Protein AF-A0A9P1EA04-F1 (afdb_monomer)

Structure (mmCIF, N/CA/C/O backbone):
data_AF-A0A9P1EA04-F1
#
_entry.id   AF-A0A9P1EA04-F1
#
loop_
_atom_site.group_PDB
_atom_site.id
_atom_site.type_symbol
_atom_site.label_atom_id
_atom_site.label_alt_id
_atom_site.label_comp_id
_atom_site.label_asym_id
_atom_site.label_entity_id
_atom_site.label_seq_id
_atom_site.pdbx_PDB_ins_code
_atom_site.Cartn_x
_atom_site.Cartn_y
_atom_site.Cartn_z
_atom_site.occupancy
_atom_site.B_iso_or_equiv
_atom_site.auth_seq_id
_atom_site.auth_comp_id
_atom_site.auth_asym_id
_atom_site.auth_atom_id
_atom_site.pdbx_PDB_model_num
ATOM 1 N N . MET A 1 1 ? -14.712 -5.567 -14.111 1.00 27.88 1 MET A N 1
ATOM 2 C CA . MET A 1 1 ? -14.123 -5.679 -15.462 1.00 27.88 1 MET A CA 1
ATOM 3 C C . MET A 1 1 ? -13.672 -4.293 -15.877 1.00 27.88 1 MET A C 1
ATOM 5 O O . MET A 1 1 ? -14.526 -3.446 -16.087 1.00 27.88 1 MET A O 1
ATOM 9 N N . ALA A 1 2 ? -12.364 -4.036 -15.906 1.00 32.28 2 ALA A N 1
ATOM 10 C CA . ALA A 1 2 ? -11.837 -2.819 -16.516 1.00 32.28 2 ALA A CA 1
ATOM 11 C C . ALA A 1 2 ? -11.831 -3.040 -18.033 1.00 32.28 2 ALA A C 1
ATOM 13 O O . ALA A 1 2 ? -11.103 -3.910 -18.514 1.00 32.28 2 ALA A O 1
ATOM 14 N N . TYR A 1 3 ? -12.699 -2.328 -18.751 1.00 34.06 3 TYR A N 1
ATOM 15 C CA . TYR A 1 3 ? -12.580 -2.186 -20.197 1.00 34.06 3 TYR A CA 1
ATOM 16 C C . TYR A 1 3 ? -11.349 -1.312 -20.437 1.00 34.06 3 TYR A C 1
ATOM 18 O O . TYR A 1 3 ? -11.367 -0.134 -20.095 1.00 34.06 3 TYR A O 1
ATOM 26 N N . LEU A 1 4 ? -10.272 -1.904 -20.952 1.00 43.41 4 LEU A N 1
ATOM 27 C CA . LEU A 1 4 ? -9.248 -1.115 -21.633 1.00 43.41 4 LEU A CA 1
ATOM 28 C C . LEU A 1 4 ? -9.932 -0.469 -22.836 1.00 43.41 4 LEU A C 1
ATOM 30 O O . LEU A 1 4 ? -10.689 -1.154 -23.538 1.00 43.41 4 LEU A O 1
ATOM 34 N N . SER A 1 5 ? -9.729 0.832 -23.036 1.00 42.97 5 SER A N 1
ATOM 35 C CA . SER A 1 5 ? -10.249 1.475 -24.233 1.00 42.97 5 SER A CA 1
ATOM 36 C C . SER A 1 5 ? -9.557 0.850 -25.456 1.00 42.97 5 SER A C 1
ATOM 38 O O . SER A 1 5 ? -8.479 0.257 -25.366 1.00 42.97 5 SER A O 1
ATOM 40 N N . GLN A 1 6 ? -10.222 0.870 -26.609 1.00 52.97 6 GLN A N 1
ATOM 41 C CA . GLN A 1 6 ? -9.661 0.327 -27.852 1.00 52.97 6 GLN A CA 1
ATOM 42 C C . GLN A 1 6 ? -8.580 1.237 -28.459 1.00 52.97 6 GLN A C 1
ATOM 44 O O . GLN A 1 6 ? -8.170 0.994 -29.591 1.00 52.97 6 GLN A O 1
ATOM 49 N N . ASP A 1 7 ? -8.151 2.266 -27.731 1.00 70.75 7 ASP A N 1
ATOM 50 C CA . ASP A 1 7 ? -7.233 3.287 -28.207 1.00 70.75 7 ASP A CA 1
ATOM 51 C C . ASP A 1 7 ? -5.802 2.732 -28.291 1.00 70.75 7 ASP A C 1
ATOM 53 O O . ASP A 1 7 ? -5.290 2.114 -27.351 1.00 70.75 7 ASP A O 1
ATOM 57 N N . GLU A 1 8 ? -5.185 2.897 -29.458 1.00 74.62 8 GLU A N 1
ATOM 58 C CA . GLU A 1 8 ? -3.831 2.425 -29.764 1.00 74.62 8 GLU A CA 1
ATOM 59 C C . GLU A 1 8 ? -2.809 3.089 -28.828 1.00 74.62 8 GLU A C 1
ATOM 61 O O . GLU A 1 8 ? -1.936 2.414 -28.277 1.00 74.62 8 GLU A O 1
ATOM 66 N N . ASP A 1 9 ? -3.048 4.362 -28.509 1.00 78.94 9 ASP A N 1
ATOM 67 C CA . ASP A 1 9 ? -2.241 5.179 -27.606 1.00 78.94 9 ASP A CA 1
ATOM 68 C C . ASP A 1 9 ? -2.135 4.563 -26.197 1.00 78.94 9 ASP A C 1
ATOM 70 O O . ASP A 1 9 ? -1.053 4.491 -25.606 1.00 78.94 9 ASP A O 1
ATOM 74 N N . GLU A 1 10 ? -3.236 4.027 -25.652 1.00 82.31 10 GLU A N 1
ATOM 75 C CA . GLU A 1 10 ? -3.218 3.421 -24.315 1.00 82.31 10 GLU A CA 1
ATOM 76 C C . GLU A 1 10 ? -2.400 2.128 -24.268 1.00 82.31 10 GLU A C 1
ATOM 78 O O . GLU A 1 10 ? -1.743 1.832 -23.262 1.00 82.31 10 GLU A O 1
ATOM 83 N N . ARG A 1 11 ? -2.433 1.340 -25.348 1.00 82.44 11 ARG A N 1
ATOM 84 C CA . ARG A 1 11 ? -1.690 0.076 -25.439 1.00 82.44 11 ARG A CA 1
ATOM 85 C C . ARG A 1 11 ? -0.197 0.323 -25.554 1.00 82.44 11 ARG A C 1
ATOM 87 O O . ARG A 1 11 ? 0.581 -0.383 -24.906 1.00 82.44 11 ARG A O 1
ATOM 94 N N . ASP A 1 12 ? 0.188 1.328 -26.328 1.00 83.56 12 ASP A N 1
ATOM 95 C CA . ASP A 1 12 ? 1.582 1.723 -26.488 1.00 83.56 12 ASP A CA 1
ATOM 96 C C . ASP A 1 12 ? 2.140 2.275 -25.175 1.00 83.56 12 ASP A C 1
ATOM 98 O O . ASP A 1 12 ? 3.195 1.831 -24.713 1.00 83.56 12 ASP A O 1
ATOM 102 N N . PHE A 1 13 ? 1.378 3.129 -24.487 1.00 87.12 13 PHE A N 1
ATOM 103 C CA . PHE A 1 13 ? 1.748 3.626 -23.164 1.00 87.12 13 PHE A CA 1
ATOM 104 C C . PHE A 1 13 ? 1.889 2.498 -22.122 1.00 87.12 13 PHE A C 1
ATOM 106 O O . PHE A 1 13 ? 2.834 2.480 -21.327 1.00 87.12 13 PHE A O 1
ATOM 113 N N . MET A 1 14 ? 0.998 1.500 -22.132 1.00 89.06 14 MET A N 1
ATOM 114 C CA . MET A 1 14 ? 1.117 0.337 -21.242 1.00 89.06 14 MET A CA 1
ATOM 115 C C . MET A 1 14 ? 2.311 -0.552 -21.575 1.00 89.06 14 MET A C 1
ATOM 117 O O . MET A 1 14 ? 2.977 -1.043 -20.660 1.00 89.06 14 MET A O 1
ATOM 121 N N . SER A 1 15 ? 2.607 -0.740 -22.859 1.00 85.56 15 SER A N 1
ATOM 122 C CA . SER A 1 15 ? 3.785 -1.485 -23.310 1.00 85.56 15 SER A CA 1
ATOM 123 C C . SER A 1 15 ? 5.076 -0.782 -22.891 1.00 85.56 15 SER A C 1
ATOM 125 O O . SER A 1 15 ? 6.017 -1.438 -22.439 1.00 85.56 15 SER A O 1
ATOM 127 N N . TYR A 1 16 ? 5.095 0.550 -22.949 1.00 85.94 16 TYR A N 1
ATOM 128 C CA . TYR A 1 16 ? 6.184 1.383 -22.449 1.00 85.94 16 TYR A CA 1
ATOM 129 C C . TYR A 1 16 ? 6.397 1.213 -20.936 1.00 85.94 16 TYR A C 1
ATOM 131 O O . TYR A 1 16 ? 7.480 0.807 -20.506 1.00 85.94 16 TYR A O 1
ATOM 139 N N . ALA A 1 17 ? 5.355 1.421 -20.122 1.00 91.19 17 ALA A N 1
ATOM 140 C CA . ALA A 1 17 ? 5.448 1.267 -18.667 1.00 91.19 17 ALA A CA 1
ATOM 141 C C . ALA A 1 17 ? 5.882 -0.160 -18.275 1.00 91.19 17 ALA A C 1
ATOM 143 O O . ALA A 1 17 ? 6.764 -0.367 -17.442 1.00 91.19 17 ALA A O 1
ATOM 144 N N . ALA A 1 18 ? 5.315 -1.173 -18.929 1.00 91.12 18 ALA A N 1
ATOM 145 C CA . ALA A 1 18 ? 5.718 -2.561 -18.748 1.00 91.12 18 ALA A CA 1
ATOM 146 C C . ALA A 1 18 ? 7.196 -2.803 -19.092 1.00 91.12 18 ALA A C 1
ATOM 148 O O . ALA A 1 18 ? 7.875 -3.539 -18.375 1.00 91.12 18 ALA A O 1
ATOM 149 N N . SER A 1 19 ? 7.705 -2.175 -20.152 1.00 86.50 19 SER A N 1
ATOM 150 C CA . SER A 1 19 ? 9.110 -2.284 -20.555 1.00 86.50 19 SER A CA 1
ATOM 151 C C . SER A 1 19 ? 10.044 -1.647 -19.526 1.00 86.50 19 SER A C 1
ATOM 153 O O . SER A 1 19 ? 11.046 -2.259 -19.169 1.00 86.50 19 SER A O 1
ATOM 155 N N . MET A 1 20 ? 9.689 -0.493 -18.948 1.00 89.88 20 MET A N 1
ATOM 156 C CA . MET A 1 20 ? 10.461 0.113 -17.852 1.00 89.88 20 MET A CA 1
ATOM 157 C C . MET A 1 20 ? 10.584 -0.816 -16.636 1.00 89.88 20 MET A C 1
ATOM 159 O O . MET A 1 20 ? 11.673 -0.973 -16.086 1.00 89.88 20 MET A O 1
ATOM 163 N N . LEU A 1 21 ? 9.491 -1.482 -16.237 1.00 92.56 21 LEU A N 1
ATOM 164 C CA . LEU A 1 21 ? 9.541 -2.472 -15.153 1.00 92.56 21 LEU A CA 1
ATOM 165 C C . LEU A 1 21 ? 10.455 -3.653 -15.493 1.00 92.56 21 LEU A C 1
ATOM 167 O O . LEU A 1 21 ? 11.131 -4.158 -14.605 1.00 92.56 21 LEU A O 1
ATOM 171 N N . GLN A 1 22 ? 10.491 -4.090 -16.755 1.00 91.81 22 GLN A N 1
ATOM 172 C CA . GLN A 1 22 ? 11.390 -5.162 -17.196 1.00 91.81 22 GLN A CA 1
ATOM 173 C C . GLN A 1 22 ? 12.857 -4.728 -17.236 1.00 91.81 22 GLN A C 1
ATOM 175 O O . GLN A 1 22 ? 13.730 -5.558 -17.006 1.00 91.81 22 GLN A O 1
ATOM 180 N N . ILE A 1 23 ? 13.137 -3.453 -17.519 1.00 89.50 23 ILE A N 1
ATOM 181 C CA . ILE A 1 23 ? 14.501 -2.911 -17.477 1.00 89.50 23 ILE A CA 1
ATOM 182 C C . ILE A 1 23 ? 15.028 -2.928 -16.038 1.00 89.50 23 ILE A C 1
ATOM 184 O O . ILE A 1 23 ? 16.157 -3.354 -15.810 1.00 89.50 23 ILE A O 1
ATOM 188 N N . ILE A 1 24 ? 14.209 -2.509 -15.067 1.00 92.50 24 ILE A N 1
ATOM 189 C CA . ILE A 1 24 ? 14.594 -2.515 -13.647 1.00 92.50 24 ILE A CA 1
ATOM 190 C C . ILE A 1 24 ? 14.621 -3.932 -13.074 1.00 92.50 24 ILE A C 1
ATOM 192 O O . ILE A 1 24 ? 15.538 -4.285 -12.337 1.00 92.50 24 ILE A O 1
ATOM 196 N N . PHE A 1 25 ? 13.629 -4.751 -13.422 1.00 95.12 25 PHE A N 1
ATOM 197 C CA . PHE A 1 25 ? 13.487 -6.120 -12.942 1.00 95.12 25 PHE A CA 1
ATOM 198 C C . PHE A 1 25 ? 13.313 -7.093 -14.114 1.00 95.12 25 PHE A C 1
ATOM 200 O O . PHE A 1 25 ? 12.181 -7.471 -14.452 1.00 95.12 25 PHE A O 1
ATOM 207 N N . PRO A 1 26 ? 14.420 -7.562 -14.718 1.00 92.06 26 PRO A N 1
ATOM 208 C CA . PRO A 1 26 ? 14.375 -8.499 -15.842 1.00 92.06 26 PRO A CA 1
ATOM 209 C C . PRO A 1 26 ? 13.553 -9.765 -15.558 1.00 92.06 26 PRO A C 1
ATOM 211 O O . PRO A 1 26 ? 12.852 -10.272 -16.438 1.00 92.06 26 PRO A O 1
ATOM 214 N N . ASP A 1 27 ? 13.549 -10.227 -14.308 1.00 93.38 27 ASP A N 1
ATOM 215 C CA . ASP A 1 27 ? 12.794 -11.398 -13.849 1.00 93.38 27 ASP A CA 1
ATOM 216 C C . ASP A 1 27 ? 11.269 -11.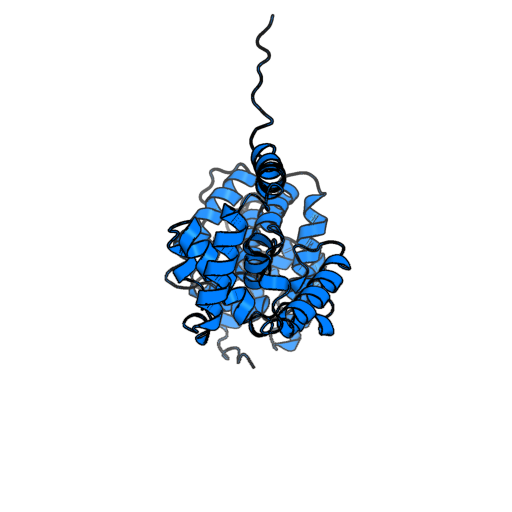238 -13.964 1.00 93.38 27 ASP A C 1
ATOM 218 O O . ASP A 1 27 ? 10.535 -12.227 -14.072 1.00 93.38 27 ASP A O 1
ATOM 222 N N . LEU A 1 28 ? 10.758 -10.001 -14.006 1.00 93.94 28 LEU A N 1
ATOM 223 C CA . LEU A 1 28 ? 9.329 -9.745 -14.194 1.00 93.94 28 LEU A CA 1
ATOM 224 C C . LEU A 1 28 ? 8.861 -9.991 -15.627 1.00 93.94 28 LEU A C 1
ATOM 226 O O . LEU A 1 28 ? 7.652 -10.085 -15.852 1.00 93.94 28 LEU A O 1
ATOM 230 N N . LYS A 1 29 ? 9.773 -10.150 -16.597 1.00 92.00 29 LYS A N 1
ATOM 231 C CA . LYS A 1 29 ? 9.441 -10.310 -18.020 1.00 92.00 29 LYS A CA 1
ATOM 232 C C . LYS A 1 29 ? 8.362 -11.359 -18.265 1.00 92.00 29 LYS A C 1
ATOM 234 O O . LYS A 1 29 ? 7.405 -11.096 -18.994 1.00 92.00 29 LYS A O 1
ATOM 239 N N . LYS A 1 30 ? 8.466 -12.533 -17.633 1.00 92.12 30 LYS A N 1
ATOM 240 C CA . LYS A 1 30 ? 7.483 -13.616 -17.803 1.00 92.12 30 LYS A CA 1
ATOM 241 C C . LYS A 1 30 ? 6.102 -13.233 -17.262 1.00 92.12 30 LYS A C 1
ATOM 243 O O . LYS A 1 30 ? 5.099 -13.494 -17.922 1.00 92.12 30 LYS A O 1
ATOM 248 N N . VAL A 1 31 ? 6.051 -12.612 -16.082 1.00 93.94 31 VAL A N 1
ATOM 249 C CA . VAL A 1 31 ? 4.798 -12.194 -15.429 1.00 93.94 31 VAL A CA 1
ATOM 250 C C . VAL A 1 31 ? 4.128 -11.077 -16.227 1.00 93.94 31 VAL A C 1
ATOM 252 O O . VAL A 1 31 ? 2.934 -11.153 -16.498 1.00 93.94 31 VAL A O 1
ATOM 255 N N . ILE A 1 32 ? 4.906 -10.089 -16.669 1.00 92.31 32 ILE A N 1
ATOM 256 C CA . ILE A 1 32 ? 4.425 -8.948 -17.453 1.00 92.31 32 ILE A CA 1
ATOM 257 C C . ILE A 1 32 ? 3.928 -9.395 -18.834 1.00 92.31 32 ILE A C 1
ATOM 259 O O . ILE A 1 32 ? 2.838 -9.003 -19.238 1.00 92.31 32 ILE A O 1
ATOM 263 N N . THR A 1 33 ? 4.666 -10.267 -19.530 1.00 90.50 33 THR A N 1
ATOM 264 C CA . THR A 1 33 ? 4.252 -10.805 -20.843 1.00 90.50 33 THR A CA 1
ATOM 265 C C . THR A 1 33 ? 2.955 -11.599 -20.742 1.00 90.50 33 THR A C 1
ATOM 267 O O . THR A 1 33 ? 2.046 -11.427 -21.554 1.00 90.50 33 THR A O 1
ATOM 270 N N . LYS A 1 34 ? 2.825 -12.434 -19.705 1.00 91.00 34 LYS A N 1
ATOM 271 C CA . LYS A 1 34 ? 1.577 -13.152 -19.440 1.00 91.00 34 LYS A CA 1
ATOM 272 C C . LYS A 1 34 ? 0.431 -12.169 -19.171 1.00 91.00 34 LYS A C 1
ATOM 274 O O . LYS A 1 34 ? -0.604 -12.260 -19.818 1.00 91.00 34 LYS A O 1
ATOM 279 N N . PHE A 1 35 ? 0.638 -11.201 -18.281 1.00 91.12 35 PHE A N 1
ATOM 280 C CA . PHE A 1 35 ? -0.377 -10.210 -17.930 1.00 91.12 35 PHE A CA 1
ATOM 281 C C . PHE A 1 35 ? -0.850 -9.388 -19.141 1.00 91.12 35 PHE A C 1
ATOM 283 O O . PHE A 1 35 ? -2.052 -9.225 -19.337 1.00 91.12 35 PHE A O 1
ATOM 290 N N . LEU A 1 36 ? 0.071 -8.887 -19.970 1.00 88.56 36 LEU A N 1
ATOM 291 C CA . LEU A 1 36 ? -0.286 -8.078 -21.138 1.00 88.56 36 LEU A CA 1
ATOM 292 C C . LEU A 1 36 ? -0.963 -8.906 -22.238 1.00 88.56 36 LEU A C 1
ATOM 294 O O . LEU A 1 36 ? -1.962 -8.454 -22.799 1.00 88.56 36 LEU A O 1
ATOM 298 N N . SER A 1 37 ? -0.535 -10.151 -22.464 1.00 87.62 37 SER A N 1
ATOM 299 C CA . SER A 1 37 ? -1.209 -11.030 -23.433 1.00 87.62 37 SER A CA 1
ATOM 300 C C . SER A 1 37 ? -2.644 -11.385 -23.016 1.00 87.62 37 SER A C 1
ATOM 302 O O . SER A 1 37 ? -3.541 -11.368 -23.857 1.00 87.62 37 SER A O 1
ATOM 304 N N . GLU A 1 38 ? -2.914 -11.585 -21.721 1.00 88.75 38 GLU A N 1
ATOM 305 C CA . GLU A 1 38 ? -4.279 -11.747 -21.181 1.00 88.75 38 GLU A CA 1
ATOM 306 C C . GLU A 1 38 ? -5.158 -10.498 -21.378 1.00 88.75 38 GLU A C 1
ATOM 308 O O . GLU A 1 38 ? -6.388 -10.585 -21.368 1.00 88.75 38 GLU A O 1
ATOM 313 N N . LYS A 1 39 ? -4.540 -9.330 -21.578 1.00 84.00 39 LYS A N 1
ATOM 314 C CA . LYS A 1 39 ? -5.208 -8.066 -21.912 1.00 84.00 39 LYS A CA 1
ATOM 315 C C . LYS A 1 39 ? -5.301 -7.800 -23.416 1.00 84.00 39 LYS A C 1
ATOM 317 O O . LYS A 1 39 ? -5.851 -6.772 -23.801 1.00 84.00 39 LYS A O 1
ATOM 322 N N . GLY A 1 40 ? -4.798 -8.705 -24.259 1.00 83.56 40 GLY A N 1
ATOM 323 C CA . GLY A 1 40 ? -4.731 -8.511 -25.709 1.00 83.56 40 GLY A CA 1
ATOM 324 C C . GLY A 1 40 ? -3.725 -7.437 -26.138 1.00 83.56 40 GLY A C 1
ATOM 325 O O . GLY A 1 40 ? -3.858 -6.886 -27.228 1.00 83.56 40 GLY A O 1
ATOM 326 N N . ILE A 1 41 ? -2.753 -7.119 -25.279 1.00 80.75 41 ILE A N 1
ATOM 327 C CA . ILE A 1 41 ? -1.657 -6.192 -25.563 1.00 80.75 41 ILE A CA 1
ATOM 328 C C . ILE A 1 41 ? -0.436 -7.038 -25.916 1.00 80.75 41 ILE A C 1
ATOM 330 O O . ILE A 1 41 ? 0.078 -7.780 -25.076 1.00 80.75 41 ILE A O 1
ATOM 334 N N . ASP A 1 42 ? 0.009 -6.949 -27.167 1.00 72.00 42 ASP A N 1
ATOM 335 C CA . ASP A 1 42 ? 1.235 -7.611 -27.601 1.00 72.00 42 ASP A CA 1
ATOM 336 C C . ASP A 1 42 ? 2.436 -6.731 -27.248 1.00 72.00 42 ASP A C 1
ATOM 338 O O . ASP A 1 42 ? 2.514 -5.574 -27.665 1.00 72.00 42 ASP A O 1
ATOM 342 N N . ILE A 1 43 ? 3.365 -7.264 -26.454 1.00 64.62 43 ILE A N 1
ATOM 343 C CA . ILE A 1 43 ? 4.566 -6.519 -26.082 1.00 64.62 43 ILE A CA 1
ATOM 344 C C . ILE A 1 43 ? 5.517 -6.566 -27.265 1.00 64.62 43 ILE A C 1
ATOM 346 O O . ILE A 1 43 ? 6.220 -7.557 -27.473 1.00 64.62 43 ILE A O 1
ATOM 350 N N . LYS A 1 44 ? 5.624 -5.454 -27.987 1.00 61.38 44 LYS A N 1
ATOM 351 C CA . LYS A 1 44 ? 6.824 -5.213 -28.782 1.00 61.38 44 LYS A CA 1
ATOM 352 C C . LYS A 1 44 ? 7.941 -4.878 -27.793 1.00 61.38 44 LYS A C 1
ATOM 354 O O . LYS A 1 44 ? 7.779 -3.929 -27.030 1.00 61.38 44 LYS A O 1
ATOM 359 N N . PRO A 1 45 ? 9.034 -5.659 -27.725 1.00 52.12 45 PRO A N 1
ATOM 360 C CA . PRO A 1 45 ? 10.149 -5.326 -26.854 1.00 52.12 45 PRO A CA 1
ATOM 361 C C . PRO A 1 45 ? 10.718 -3.980 -27.303 1.00 52.12 45 PRO A C 1
ATOM 363 O O . PRO A 1 45 ? 11.402 -3.906 -28.321 1.00 52.12 45 PRO A O 1
ATOM 366 N N . VAL A 1 46 ? 10.395 -2.929 -26.553 1.00 51.88 46 VAL A N 1
ATOM 367 C CA . VAL A 1 46 ? 10.959 -1.596 -26.737 1.00 51.88 46 VAL A CA 1
ATOM 368 C C . VAL A 1 46 ? 12.413 -1.701 -26.298 1.00 51.88 46 VAL A C 1
ATOM 370 O O . VAL A 1 46 ? 12.693 -1.962 -25.126 1.00 51.88 46 VAL A O 1
ATOM 373 N N . LYS A 1 47 ? 13.348 -1.609 -27.249 1.00 46.44 47 LYS A N 1
ATOM 374 C CA . LYS A 1 47 ? 14.776 -1.772 -26.935 1.00 46.44 47 LYS A CA 1
ATOM 375 C C . LYS A 1 47 ? 15.298 -0.586 -26.136 1.00 46.44 47 LYS A C 1
ATOM 377 O O . LYS A 1 47 ? 16.241 -0.756 -25.368 1.00 46.44 47 LYS A O 1
ATOM 382 N N . ILE A 1 48 ? 14.681 0.583 -26.315 1.00 48.19 48 ILE A N 1
ATOM 383 C CA . ILE A 1 48 ? 15.003 1.827 -25.623 1.00 48.19 48 ILE A CA 1
ATOM 384 C C . ILE A 1 48 ? 13.712 2.663 -25.519 1.00 48.19 48 ILE A C 1
ATOM 386 O O . ILE A 1 48 ? 12.990 2.756 -26.512 1.00 48.19 48 ILE A O 1
ATOM 390 N N . PRO A 1 49 ? 13.416 3.286 -24.363 1.00 46.72 49 PRO A N 1
ATOM 391 C CA . PRO A 1 49 ? 12.314 4.242 -24.163 1.00 46.72 49 PRO A CA 1
ATOM 392 C C . PRO A 1 49 ? 12.082 5.285 -25.280 1.00 46.72 49 PRO A C 1
ATOM 394 O O . PRO A 1 49 ? 10.967 5.763 -25.438 1.00 46.72 49 PRO A O 1
ATOM 397 N N . SER A 1 50 ? 13.093 5.587 -26.097 1.00 44.94 50 SER A N 1
ATOM 398 C CA . SER A 1 50 ? 13.017 6.473 -27.264 1.00 44.94 50 SER A CA 1
ATOM 399 C C . SER A 1 50 ? 12.141 6.019 -28.420 1.00 44.94 50 SER A C 1
ATOM 401 O O . SER A 1 50 ? 11.816 6.830 -29.284 1.00 44.94 50 SER A O 1
ATOM 403 N N . GLU A 1 51 ? 11.775 4.743 -28.476 1.00 44.38 51 GLU A N 1
ATOM 404 C CA . GLU A 1 51 ? 10.979 4.202 -29.579 1.00 44.38 51 GLU A CA 1
ATOM 405 C C . GLU A 1 51 ? 9.460 4.319 -29.333 1.00 44.38 51 GLU A C 1
ATOM 407 O O . GLU A 1 51 ? 8.677 3.973 -30.216 1.00 44.38 51 GLU A O 1
ATOM 412 N N . SER A 1 52 ? 9.006 4.808 -28.166 1.00 51.28 52 SER A N 1
ATOM 413 C CA . SER A 1 52 ? 7.574 5.037 -27.917 1.00 51.28 52 SER A CA 1
ATOM 414 C C . SER A 1 52 ? 7.142 6.413 -28.431 1.00 51.28 52 SER A C 1
ATOM 416 O O . SER A 1 52 ? 7.437 7.426 -27.808 1.00 51.28 52 SER A O 1
ATOM 418 N N . HIS A 1 53 ? 6.397 6.466 -29.537 1.00 46.91 53 HIS A N 1
ATOM 419 C CA . HIS A 1 53 ? 5.885 7.711 -30.136 1.00 46.91 53 HIS A CA 1
ATOM 420 C C . HIS A 1 53 ? 4.696 8.342 -29.378 1.00 46.91 53 HIS A C 1
ATOM 422 O O . HIS A 1 53 ? 3.909 9.081 -29.969 1.00 46.91 53 HIS A O 1
ATOM 428 N N . HIS A 1 54 ? 4.527 8.057 -28.084 1.00 50.62 54 HIS A N 1
ATOM 429 C CA . HIS A 1 54 ? 3.361 8.526 -27.343 1.00 50.62 54 HIS A CA 1
ATOM 430 C C . HIS A 1 54 ? 3.529 10.004 -26.934 1.00 50.62 54 HIS A C 1
ATOM 432 O O . HIS A 1 54 ? 4.477 10.325 -26.219 1.00 50.62 54 HIS A O 1
ATOM 438 N N . PRO A 1 55 ? 2.600 10.910 -27.296 1.00 47.22 55 PRO A N 1
ATOM 439 C CA . PRO A 1 55 ? 2.737 12.355 -27.067 1.00 47.22 55 PRO A CA 1
ATOM 440 C C . PRO A 1 55 ? 2.755 12.771 -25.586 1.00 47.22 55 PRO A C 1
ATOM 442 O O . PRO A 1 55 ? 3.118 13.898 -25.271 1.00 47.22 55 PRO A O 1
ATOM 445 N N . SER A 1 56 ? 2.373 11.880 -24.666 1.00 47.31 56 SER A N 1
ATOM 446 C CA . SER A 1 56 ? 2.487 12.097 -23.209 1.00 47.31 56 SER A CA 1
ATOM 447 C C . SER A 1 56 ? 3.817 11.627 -22.605 1.00 47.31 56 SER A C 1
ATOM 449 O O . SER A 1 56 ? 3.981 11.690 -21.390 1.00 47.31 56 SER A O 1
ATOM 451 N N . VAL A 1 57 ? 4.735 11.109 -23.425 1.00 47.38 57 VAL A N 1
ATOM 452 C CA . VAL A 1 57 ? 6.069 10.658 -23.020 1.00 47.38 57 VAL A CA 1
ATOM 453 C C . VAL A 1 57 ? 7.074 11.370 -23.922 1.00 47.38 57 VAL A C 1
ATOM 455 O O . VAL A 1 57 ? 7.419 10.880 -24.994 1.00 47.38 57 VAL A O 1
ATOM 458 N N . GLU A 1 58 ? 7.520 12.563 -23.524 1.00 43.44 58 GLU A N 1
ATOM 459 C CA . GLU A 1 58 ? 8.637 13.220 -24.206 1.00 43.44 58 GLU A CA 1
ATOM 460 C C . GLU A 1 58 ? 9.919 12.448 -23.887 1.00 43.44 58 GLU A C 1
ATOM 462 O O . GLU A 1 58 ? 10.459 12.519 -22.783 1.00 43.44 58 GLU A O 1
ATOM 467 N N . PHE A 1 59 ? 10.390 11.669 -24.858 1.00 47.72 59 PHE A N 1
ATOM 468 C CA . PHE A 1 59 ? 11.691 11.025 -24.794 1.00 47.72 59 PHE A CA 1
ATOM 469 C C . PHE A 1 59 ? 12.599 11.590 -25.880 1.00 47.72 59 PHE A C 1
ATOM 471 O O . PHE A 1 59 ? 12.198 11.688 -27.038 1.00 47.72 59 PHE A O 1
ATOM 478 N N . ASP A 1 60 ? 13.829 11.932 -25.501 1.00 45.97 60 ASP A N 1
ATOM 479 C CA . ASP A 1 60 ? 14.893 12.372 -26.402 1.00 45.97 60 ASP A CA 1
ATOM 480 C C . ASP A 1 60 ? 15.882 11.202 -26.616 1.00 45.97 60 ASP A C 1
ATOM 482 O O . ASP A 1 60 ? 16.711 10.941 -25.740 1.00 45.97 60 ASP A O 1
ATOM 486 N N . PRO A 1 61 ? 15.780 10.453 -27.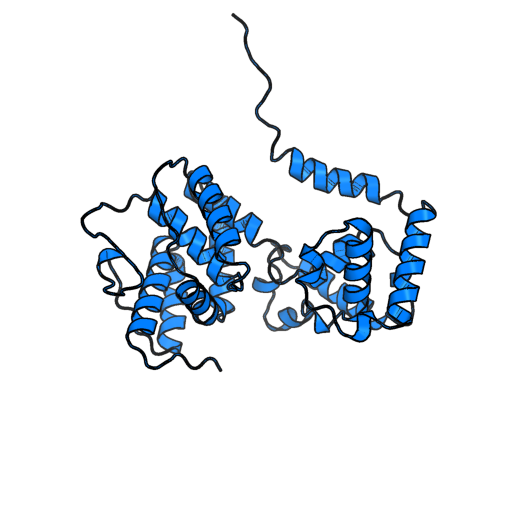736 1.00 40.56 61 PRO A N 1
ATOM 487 C CA . PRO A 1 61 ? 16.668 9.335 -28.067 1.00 40.56 61 PRO A CA 1
ATOM 488 C C . PRO A 1 61 ? 18.149 9.686 -28.108 1.00 40.56 61 PRO A C 1
ATOM 490 O O . PRO A 1 61 ? 18.975 8.793 -27.927 1.00 40.56 61 PRO A O 1
ATOM 493 N N . ASP A 1 62 ? 18.474 10.953 -28.372 1.00 45.31 62 ASP A N 1
ATOM 494 C CA . ASP A 1 62 ? 19.846 11.409 -28.580 1.00 45.31 62 ASP A CA 1
ATOM 495 C C . ASP A 1 62 ? 20.565 11.708 -27.254 1.00 45.31 62 ASP A C 1
ATOM 497 O O . ASP A 1 62 ? 21.772 11.966 -27.231 1.00 45.31 62 ASP A O 1
ATOM 501 N N . LYS A 1 63 ? 19.851 11.630 -26.123 1.00 49.91 63 LYS A N 1
ATOM 502 C CA . LYS A 1 63 ? 20.439 11.664 -24.784 1.00 49.91 63 LYS A CA 1
ATOM 503 C C . LYS A 1 63 ? 20.556 10.242 -24.257 1.00 49.91 63 LYS A C 1
ATOM 505 O O . LYS A 1 63 ? 19.561 9.652 -23.848 1.00 49.91 63 LYS A O 1
ATOM 510 N N . ASP A 1 64 ? 21.783 9.722 -24.207 1.00 52.94 64 ASP A N 1
ATOM 511 C CA . ASP A 1 64 ? 22.136 8.517 -23.450 1.00 52.94 64 ASP A CA 1
ATOM 512 C C . ASP A 1 64 ? 21.458 8.553 -22.072 1.00 52.94 64 ASP A C 1
ATOM 514 O O . ASP A 1 64 ? 21.879 9.295 -21.174 1.00 52.94 64 ASP A O 1
ATOM 518 N N . MET A 1 65 ? 20.369 7.794 -21.905 1.00 62.97 65 MET A N 1
ATOM 519 C CA . MET A 1 65 ? 19.620 7.841 -20.658 1.00 62.97 65 MET A CA 1
ATOM 520 C C . MET A 1 65 ? 20.473 7.219 -19.563 1.00 62.97 65 MET A C 1
ATOM 522 O O . MET A 1 65 ? 20.710 6.010 -19.525 1.00 62.97 65 MET A O 1
ATOM 526 N N . ARG A 1 66 ? 20.953 8.077 -18.664 1.00 82.12 66 ARG A N 1
ATOM 527 C CA . ARG A 1 66 ? 21.777 7.667 -17.533 1.00 82.12 66 ARG A CA 1
ATOM 528 C C . ARG A 1 66 ? 20.979 6.702 -16.662 1.00 82.12 66 ARG A C 1
ATOM 530 O O . ARG A 1 66 ? 19.788 6.895 -16.420 1.00 82.12 66 ARG A O 1
ATOM 537 N N . TRP A 1 67 ? 21.652 5.671 -16.159 1.00 87.94 67 TRP A N 1
ATOM 538 C CA . TRP A 1 67 ? 21.050 4.661 -15.283 1.00 87.94 67 TRP A CA 1
ATOM 539 C C . TRP A 1 67 ? 20.341 5.276 -14.062 1.00 87.94 67 TRP A C 1
ATOM 541 O O . TRP A 1 67 ? 19.318 4.768 -13.613 1.00 87.94 67 TRP A O 1
ATOM 551 N N . THR A 1 68 ? 20.817 6.427 -13.581 1.00 91.06 68 THR A N 1
ATOM 552 C CA . THR A 1 68 ? 20.170 7.244 -12.543 1.00 91.06 68 THR A CA 1
ATOM 553 C C . THR A 1 68 ? 18.736 7.639 -12.908 1.00 91.06 68 THR A C 1
ATOM 555 O O . THR A 1 68 ? 17.831 7.462 -12.095 1.00 91.06 68 THR A O 1
ATOM 558 N N . ALA A 1 69 ? 18.503 8.118 -14.133 1.00 91.19 69 ALA A N 1
ATOM 559 C CA . ALA A 1 69 ? 17.174 8.476 -14.622 1.00 91.19 69 ALA A CA 1
ATOM 560 C C . ALA A 1 69 ? 16.269 7.244 -14.751 1.00 91.19 69 ALA A C 1
ATOM 562 O O . ALA A 1 69 ? 15.127 7.287 -14.295 1.00 91.19 69 ALA A O 1
ATOM 563 N N . VAL A 1 70 ? 16.802 6.128 -15.272 1.00 90.88 70 VAL A N 1
ATOM 564 C CA . VAL A 1 70 ? 16.084 4.841 -15.353 1.00 90.88 70 VAL A CA 1
ATOM 565 C C . VAL A 1 70 ? 15.576 4.422 -13.970 1.00 90.88 70 VAL A C 1
ATOM 567 O O . VAL A 1 70 ? 14.389 4.137 -13.808 1.00 90.88 70 VAL A O 1
ATOM 570 N N . LEU A 1 71 ? 16.463 4.415 -12.967 1.00 93.56 71 LEU A N 1
ATOM 571 C CA . LEU A 1 71 ? 16.137 4.005 -11.602 1.00 93.56 71 LEU A CA 1
ATOM 572 C C . LEU A 1 71 ? 15.083 4.911 -10.964 1.00 93.56 71 LEU A C 1
ATOM 574 O O . LEU A 1 71 ? 14.107 4.412 -10.408 1.00 93.56 71 LEU A O 1
ATOM 578 N N . VAL A 1 72 ? 15.252 6.233 -11.063 1.00 95.44 72 VAL A N 1
ATOM 579 C CA . VAL A 1 72 ? 14.309 7.202 -10.485 1.00 95.44 72 VAL A CA 1
ATOM 580 C C . VAL A 1 72 ? 12.929 7.063 -11.128 1.00 95.44 72 VAL A C 1
ATOM 582 O O . VAL A 1 72 ? 11.929 6.927 -10.421 1.00 95.44 72 VAL A O 1
ATOM 585 N N . GLN A 1 73 ? 12.860 7.039 -12.459 1.00 94.12 73 GLN A N 1
ATOM 586 C CA . GLN A 1 73 ? 11.588 6.957 -13.171 1.00 94.12 73 GLN A CA 1
ATOM 587 C C . GLN A 1 73 ? 10.886 5.618 -12.941 1.00 94.12 73 GLN A C 1
ATOM 589 O O . GLN A 1 73 ? 9.677 5.585 -12.702 1.00 94.12 73 GLN A O 1
ATOM 594 N N . GLY A 1 74 ? 11.608 4.498 -12.963 1.00 95.00 74 GLY A N 1
ATOM 595 C CA . GLY A 1 74 ? 10.959 3.220 -12.710 1.00 95.00 74 GLY A CA 1
ATOM 596 C C . GLY A 1 74 ? 10.634 2.982 -11.227 1.00 95.00 74 GLY A C 1
ATOM 597 O O . GLY A 1 74 ? 9.646 2.313 -10.936 1.00 95.00 74 GLY A O 1
ATOM 598 N N . ALA A 1 75 ? 11.332 3.616 -10.278 1.00 97.00 75 ALA A N 1
ATOM 599 C CA . ALA A 1 75 ? 10.878 3.684 -8.888 1.00 97.00 75 ALA A CA 1
ATOM 600 C C . ALA A 1 75 ? 9.563 4.474 -8.755 1.00 97.00 75 ALA A C 1
ATOM 602 O O . ALA A 1 75 ? 8.628 4.007 -8.100 1.00 97.00 75 ALA A O 1
ATOM 603 N N . CYS A 1 76 ? 9.436 5.621 -9.434 1.00 96.75 76 CYS A N 1
ATOM 604 C CA . CYS A 1 76 ? 8.164 6.345 -9.536 1.00 96.75 76 CYS A CA 1
ATOM 605 C C . CYS A 1 76 ? 7.057 5.460 -10.127 1.00 96.75 76 CYS A C 1
ATOM 607 O O . CYS A 1 76 ? 5.950 5.430 -9.589 1.00 96.75 76 CYS A O 1
ATOM 609 N N . LEU A 1 77 ? 7.356 4.695 -11.182 1.00 96.50 77 LEU A N 1
ATOM 610 C CA . LEU A 1 77 ? 6.422 3.739 -11.773 1.00 96.50 77 LEU A CA 1
ATOM 611 C C . LEU A 1 77 ? 5.960 2.682 -10.768 1.00 96.50 77 LEU A C 1
ATOM 613 O O . LEU A 1 77 ? 4.755 2.464 -10.637 1.00 96.50 77 LEU A O 1
ATOM 617 N N . ILE A 1 78 ? 6.884 2.068 -10.023 1.00 97.88 78 ILE A N 1
ATOM 618 C CA . ILE A 1 78 ? 6.537 1.108 -8.970 1.00 97.88 78 ILE A CA 1
ATOM 619 C C . ILE A 1 78 ? 5.575 1.762 -7.974 1.00 97.88 78 ILE A C 1
ATOM 621 O O . ILE A 1 78 ? 4.507 1.214 -7.723 1.00 97.88 78 ILE A O 1
ATOM 625 N N . LEU A 1 79 ? 5.874 2.961 -7.468 1.00 97.25 79 LEU A N 1
ATOM 626 C CA . LEU A 1 79 ? 4.990 3.653 -6.522 1.00 97.25 79 LEU A CA 1
ATOM 627 C C . LEU A 1 79 ? 3.585 3.905 -7.098 1.00 97.25 79 LEU A C 1
ATOM 629 O O . LEU A 1 79 ? 2.586 3.688 -6.409 1.00 97.25 79 LEU A O 1
ATOM 633 N N . VAL A 1 80 ? 3.487 4.301 -8.369 1.00 96.19 80 VAL A N 1
ATOM 634 C CA . VAL A 1 80 ? 2.206 4.531 -9.060 1.00 96.19 80 VAL A CA 1
ATOM 635 C C . VAL A 1 80 ? 1.383 3.247 -9.203 1.00 96.19 80 VAL A C 1
ATOM 637 O O . VAL A 1 80 ? 0.162 3.288 -9.055 1.00 96.19 80 VAL A O 1
ATOM 640 N N . VAL A 1 81 ? 2.015 2.085 -9.408 1.00 96.88 81 VAL A N 1
ATOM 641 C CA . VAL A 1 81 ? 1.308 0.788 -9.448 1.00 96.88 81 VAL A CA 1
ATOM 642 C C . VAL A 1 81 ? 0.509 0.547 -8.156 1.00 96.88 81 VAL A C 1
ATOM 644 O O . VAL A 1 81 ? -0.586 -0.027 -8.204 1.00 96.88 81 VAL A O 1
ATOM 647 N N . PHE A 1 82 ? 1.008 1.018 -7.010 1.00 95.81 82 PHE A N 1
ATOM 648 C CA . PHE A 1 82 ? 0.412 0.797 -5.688 1.00 95.81 82 PHE A CA 1
ATOM 649 C C . PHE A 1 82 ? -0.402 1.977 -5.143 1.00 95.81 82 PHE A C 1
ATOM 651 O O . PHE A 1 82 ? -1.227 1.784 -4.243 1.00 95.81 82 PHE A O 1
ATOM 658 N N . LYS A 1 83 ? -0.205 3.192 -5.663 1.00 90.69 83 LYS A N 1
ATOM 659 C CA . LYS A 1 83 ? -0.851 4.409 -5.162 1.00 90.69 83 LYS A CA 1
ATOM 660 C C . LYS A 1 83 ? -2.049 4.808 -6.022 1.00 90.69 83 LYS A C 1
ATOM 662 O O . LYS A 1 83 ? -1.956 4.943 -7.235 1.00 90.69 83 LYS A O 1
ATOM 667 N N . THR A 1 84 ? -3.184 5.077 -5.380 1.00 88.94 84 THR A N 1
ATOM 668 C CA . THR A 1 84 ? -4.309 5.752 -6.044 1.00 88.94 84 THR A CA 1
ATOM 669 C C . THR A 1 84 ? -4.021 7.250 -6.151 1.00 88.94 84 THR A C 1
ATOM 671 O O . THR A 1 84 ? -3.898 7.925 -5.125 1.00 88.94 84 THR A O 1
ATOM 674 N N . ALA A 1 85 ? -3.915 7.747 -7.384 1.00 88.44 85 ALA A N 1
ATOM 675 C CA . ALA A 1 85 ? -3.675 9.149 -7.709 1.00 88.44 85 ALA A CA 1
ATOM 676 C C . ALA A 1 85 ? -4.992 9.912 -7.943 1.00 88.44 85 ALA A C 1
ATOM 678 O O . ALA A 1 85 ? -5.880 9.430 -8.650 1.00 88.44 85 ALA A O 1
ATOM 679 N N . SER A 1 86 ? -5.103 11.110 -7.371 1.00 90.38 86 SER A N 1
ATOM 680 C CA . SER A 1 86 ? -6.170 12.082 -7.640 1.00 90.38 86 SER A CA 1
ATOM 681 C C . SER A 1 86 ? -5.574 13.446 -7.983 1.00 90.38 86 SER A C 1
ATOM 683 O O . SER A 1 86 ? -4.409 13.705 -7.675 1.00 90.38 86 SER A O 1
ATOM 685 N N . GLU A 1 87 ? -6.372 14.334 -8.582 1.00 88.62 87 GLU A N 1
ATOM 686 C CA . GLU A 1 87 ? -5.962 15.720 -8.875 1.00 88.62 87 GLU A CA 1
ATOM 687 C C . GLU A 1 87 ? -5.424 16.436 -7.630 1.00 88.62 87 GLU A C 1
ATOM 689 O O . GLU A 1 87 ? -4.401 17.111 -7.684 1.00 88.62 87 GLU A O 1
ATOM 694 N N . GLU A 1 88 ? -6.066 16.208 -6.484 1.00 88.31 88 GLU A N 1
ATOM 695 C CA . GLU A 1 88 ? -5.714 16.841 -5.213 1.00 88.31 88 GLU A CA 1
ATOM 696 C C . GLU A 1 88 ? -4.375 16.361 -4.636 1.00 88.31 88 GLU A C 1
ATOM 698 O O . GLU A 1 88 ? -3.724 17.101 -3.900 1.00 88.31 88 GLU A O 1
ATOM 703 N N . ASN A 1 89 ? -3.965 15.117 -4.918 1.00 88.31 89 ASN A N 1
ATOM 704 C CA . ASN A 1 89 ? -2.845 14.489 -4.213 1.00 88.31 89 ASN A CA 1
ATOM 705 C C . ASN A 1 89 ? -1.642 14.143 -5.093 1.00 88.31 89 ASN A C 1
ATOM 707 O O . ASN A 1 89 ? -0.546 13.988 -4.552 1.00 88.31 89 ASN A O 1
ATOM 711 N N . TYR A 1 90 ? -1.813 14.025 -6.412 1.00 92.44 90 TYR A N 1
ATOM 712 C CA . TYR A 1 90 ? -0.791 13.424 -7.263 1.00 92.44 90 TYR A CA 1
ATOM 713 C C . TYR A 1 90 ? 0.457 14.291 -7.375 1.00 92.44 90 TYR A C 1
ATOM 715 O O . TYR A 1 90 ? 1.548 13.819 -7.061 1.00 92.44 90 TYR A O 1
ATOM 723 N N . MET A 1 91 ? 0.304 15.562 -7.759 1.00 91.81 91 MET A N 1
ATOM 724 C CA . MET A 1 91 ? 1.448 16.453 -7.980 1.00 91.81 91 MET A CA 1
ATOM 725 C C . MET A 1 91 ? 2.283 16.665 -6.706 1.00 91.81 91 MET A C 1
ATOM 727 O O . MET A 1 91 ? 3.494 16.441 -6.764 1.00 91.81 91 MET A O 1
ATOM 731 N N . PRO A 1 92 ? 1.693 16.996 -5.534 1.00 92.88 92 PRO A N 1
ATOM 732 C CA . PRO A 1 92 ? 2.469 17.127 -4.300 1.00 92.88 92 PRO A CA 1
ATOM 733 C C . PRO A 1 92 ? 3.142 15.816 -3.881 1.00 92.88 92 PRO A C 1
ATOM 735 O O . PRO A 1 92 ? 4.296 15.819 -3.441 1.00 92.88 92 PRO A O 1
ATOM 738 N N . TYR A 1 93 ? 2.443 14.685 -4.039 1.00 92.75 93 TYR A N 1
ATOM 739 C CA . TYR A 1 93 ? 2.997 13.371 -3.728 1.00 92.75 93 TYR A CA 1
ATOM 740 C C . TYR A 1 93 ? 4.203 13.076 -4.620 1.00 92.75 93 TYR A C 1
ATOM 742 O O . TYR A 1 93 ? 5.289 12.818 -4.105 1.00 92.75 93 TYR A O 1
ATOM 750 N N . MET A 1 94 ? 4.039 13.163 -5.940 1.00 94.81 94 MET A N 1
ATOM 751 C CA . MET A 1 94 ? 5.068 12.787 -6.900 1.00 94.81 94 MET A CA 1
ATOM 752 C C . MET A 1 94 ? 6.286 13.707 -6.825 1.00 94.81 94 MET A C 1
ATOM 754 O O . MET A 1 94 ? 7.403 13.204 -6.795 1.00 94.81 94 MET A O 1
ATOM 758 N N . ALA A 1 95 ? 6.097 15.023 -6.673 1.00 94.25 95 ALA A N 1
ATOM 759 C CA . ALA A 1 95 ? 7.201 15.964 -6.466 1.00 94.25 95 ALA A CA 1
ATOM 760 C C . ALA A 1 95 ? 8.043 15.605 -5.226 1.00 94.25 95 ALA A C 1
ATOM 762 O O . ALA A 1 95 ? 9.274 15.589 -5.280 1.00 94.25 95 ALA A O 1
ATOM 763 N N . THR A 1 96 ? 7.382 15.241 -4.121 1.00 95.56 96 THR A N 1
ATOM 764 C CA . THR A 1 96 ? 8.062 14.799 -2.894 1.00 95.56 96 THR A CA 1
ATOM 765 C C . THR A 1 96 ? 8.858 13.512 -3.120 1.00 95.56 96 THR A C 1
ATOM 767 O O . THR A 1 96 ? 10.008 13.416 -2.689 1.00 95.56 96 THR A O 1
ATOM 770 N N . ARG A 1 97 ? 8.272 12.522 -3.811 1.00 96.12 97 ARG A N 1
ATOM 771 C CA . ARG A 1 97 ? 8.942 11.239 -4.093 1.00 96.12 97 ARG A CA 1
ATOM 772 C C . ARG A 1 97 ? 10.110 11.402 -5.047 1.00 96.12 97 ARG A C 1
ATOM 774 O O . ARG A 1 97 ? 11.177 10.865 -4.778 1.00 96.12 97 ARG A O 1
ATOM 781 N N . LEU A 1 98 ? 9.939 12.193 -6.096 1.00 96.12 98 LEU A N 1
ATOM 782 C CA . LEU A 1 98 ? 10.969 12.476 -7.084 1.00 96.12 98 LEU A CA 1
ATOM 783 C C . LEU A 1 98 ? 12.191 13.141 -6.442 1.00 96.12 98 LEU A C 1
ATOM 785 O O . LEU A 1 98 ? 13.315 12.694 -6.653 1.00 96.12 98 LEU A O 1
ATOM 789 N N . LYS A 1 99 ? 11.977 14.139 -5.572 1.00 96.19 99 LYS A N 1
ATOM 790 C CA . LYS A 1 99 ? 13.060 14.775 -4.807 1.00 96.19 99 LYS A CA 1
ATOM 791 C C . LYS A 1 99 ? 13.821 13.767 -3.938 1.00 96.19 99 LYS A C 1
ATOM 793 O O . LYS A 1 99 ? 15.049 13.765 -3.940 1.00 96.19 99 LYS A O 1
ATOM 798 N N . ALA A 1 100 ? 13.104 12.914 -3.206 1.00 96.75 100 ALA A N 1
ATOM 799 C CA . ALA A 1 100 ? 13.726 11.910 -2.346 1.00 96.75 100 ALA A CA 1
ATOM 800 C C . ALA A 1 100 ? 14.502 10.854 -3.154 1.00 96.75 100 ALA A C 1
ATOM 802 O O . ALA A 1 100 ? 15.637 10.539 -2.814 1.00 96.75 100 ALA A O 1
ATOM 803 N N . LEU A 1 101 ? 13.931 10.364 -4.256 1.00 97.12 101 LEU A N 1
ATOM 804 C CA . LEU A 1 101 ? 14.572 9.396 -5.150 1.00 97.12 101 LEU A CA 1
ATOM 805 C C . LEU A 1 101 ? 15.838 9.964 -5.802 1.00 97.12 101 LEU A C 1
ATOM 807 O O . LEU A 1 101 ? 16.869 9.296 -5.803 1.00 97.12 101 LEU A O 1
ATOM 811 N N . LYS A 1 102 ? 15.799 11.216 -6.277 1.00 95.94 102 LYS A N 1
ATOM 812 C CA . LYS A 1 102 ? 16.986 11.923 -6.789 1.00 95.94 102 LYS A CA 1
ATOM 813 C C . LYS A 1 102 ? 18.102 11.996 -5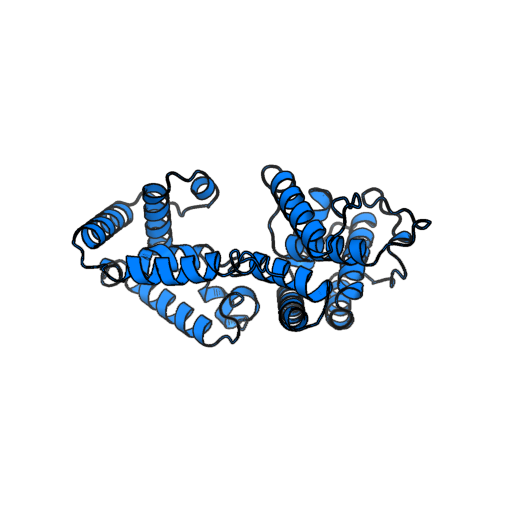.748 1.00 95.94 102 LYS A C 1
ATOM 815 O O . LYS A 1 102 ? 19.262 11.765 -6.077 1.00 95.94 102 LYS A O 1
ATOM 820 N N . SER A 1 103 ? 17.740 12.261 -4.492 1.00 95.69 103 SER A N 1
ATOM 821 C CA . SER A 1 103 ? 18.693 12.265 -3.382 1.00 95.69 103 SER A CA 1
ATOM 822 C C . SER A 1 103 ? 19.311 10.887 -3.148 1.00 95.69 103 SER A C 1
ATOM 824 O O . SER A 1 103 ? 20.505 10.815 -2.883 1.00 95.69 103 SER A O 1
ATOM 826 N N . LYS A 1 104 ? 18.533 9.801 -3.265 1.00 95.75 104 LYS A N 1
ATOM 827 C CA . LYS A 1 104 ? 19.030 8.427 -3.077 1.00 95.75 104 LYS A CA 1
ATOM 828 C C . LYS A 1 104 ? 20.012 7.987 -4.161 1.00 95.75 104 LYS A C 1
ATOM 830 O O . LYS A 1 104 ? 20.933 7.246 -3.860 1.00 95.75 104 LYS A O 1
ATOM 835 N N . VAL A 1 105 ? 19.866 8.477 -5.393 1.00 94.56 105 VAL A N 1
ATOM 836 C CA . VAL A 1 105 ? 20.839 8.215 -6.474 1.00 94.56 105 VAL A CA 1
ATOM 837 C C . VAL A 1 105 ? 21.960 9.262 -6.559 1.00 94.56 105 VAL A C 1
ATOM 839 O O . VAL A 1 105 ? 22.776 9.202 -7.474 1.00 94.56 105 VAL A O 1
ATOM 842 N N . GLY A 1 106 ? 21.989 10.254 -5.659 1.00 92.50 106 GLY A N 1
ATOM 843 C CA . GLY A 1 106 ? 23.024 11.292 -5.627 1.00 92.50 106 GLY A CA 1
ATOM 844 C C . GLY A 1 106 ? 23.048 12.226 -6.845 1.00 92.50 106 GLY A C 1
ATOM 845 O O . GLY A 1 106 ? 24.100 12.775 -7.166 1.00 92.50 106 GLY A O 1
ATOM 846 N N . THR A 1 107 ? 21.919 12.416 -7.542 1.00 91.31 107 THR A N 1
ATOM 847 C CA . THR A 1 107 ? 21.866 13.231 -8.770 1.00 91.31 107 THR A CA 1
ATOM 848 C C . THR A 1 107 ? 21.226 14.602 -8.555 1.00 91.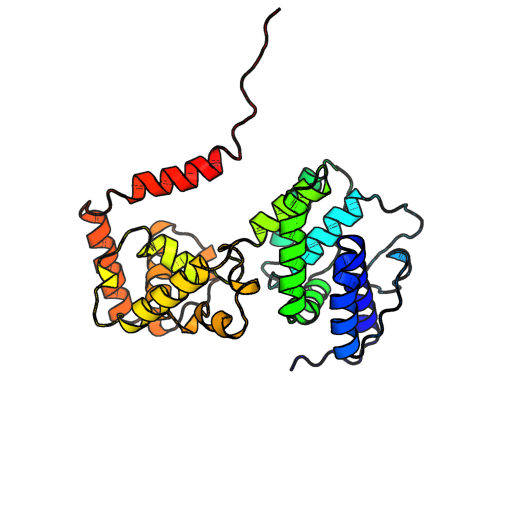31 107 THR A C 1
ATOM 850 O O . THR A 1 107 ? 20.200 14.742 -7.887 1.00 91.31 107 THR A O 1
ATOM 853 N N . GLN A 1 108 ? 21.812 15.622 -9.186 1.00 88.88 108 GLN A N 1
ATOM 854 C CA . GLN A 1 108 ? 21.229 16.964 -9.314 1.00 88.88 108 GLN A CA 1
ATOM 855 C C . GLN A 1 108 ? 20.537 17.174 -10.667 1.00 88.88 108 GLN A C 1
ATOM 857 O O . GLN A 1 108 ? 19.938 18.224 -10.888 1.00 88.88 108 GLN A O 1
ATOM 862 N N . GLU A 1 109 ? 20.599 16.185 -11.563 1.00 87.81 109 GLU A N 1
ATOM 863 C CA . GLU A 1 109 ? 19.969 16.242 -12.883 1.00 87.81 109 GLU A CA 1
ATOM 864 C C . GLU A 1 109 ? 18.480 16.528 -12.775 1.00 87.81 109 GLU A C 1
ATOM 866 O O . GLU A 1 109 ? 17.799 16.028 -11.875 1.00 87.81 109 GLU A O 1
ATOM 871 N N . ASP A 1 110 ? 17.962 17.311 -13.713 1.00 88.31 110 ASP A N 1
ATOM 872 C CA . ASP A 1 110 ? 16.536 17.576 -13.798 1.00 88.31 110 ASP A CA 1
ATOM 873 C C . ASP A 1 110 ? 15.816 16.363 -14.400 1.00 88.31 110 ASP A C 1
ATOM 875 O O . ASP A 1 110 ? 15.640 16.239 -15.608 1.00 88.31 110 ASP A O 1
ATOM 879 N N . ILE A 1 111 ? 15.519 15.389 -13.540 1.00 89.56 111 ILE A N 1
ATOM 880 C CA . ILE A 1 111 ? 14.709 14.221 -13.874 1.00 89.56 111 ILE A CA 1
ATOM 881 C C . ILE A 1 111 ? 13.271 14.580 -13.538 1.00 89.56 111 ILE A C 1
ATOM 883 O O . ILE A 1 111 ? 12.949 14.769 -12.364 1.00 89.56 111 ILE A O 1
ATOM 887 N N . GLU A 1 112 ? 12.427 14.654 -14.560 1.00 89.69 112 GLU A N 1
ATOM 888 C CA . GLU A 1 112 ? 10.999 14.914 -14.417 1.00 89.69 112 GLU A CA 1
ATOM 889 C C . GLU A 1 112 ? 10.211 13.647 -14.057 1.00 89.69 112 GLU A C 1
ATOM 891 O O . GLU A 1 112 ? 10.712 12.517 -14.106 1.00 89.69 112 GLU A O 1
ATOM 896 N N . SER A 1 113 ? 8.947 13.835 -13.668 1.00 87.31 113 SER A N 1
ATOM 897 C CA . SER A 1 113 ? 8.050 12.706 -13.443 1.00 87.31 113 SER A CA 1
ATOM 898 C C . SER A 1 113 ? 7.796 11.971 -14.762 1.00 87.31 113 SER A C 1
ATOM 900 O O . SER A 1 113 ? 7.454 12.618 -15.747 1.00 87.31 113 SER A O 1
ATOM 902 N N . PRO A 1 114 ? 7.885 10.629 -14.792 1.00 86.25 114 PRO A N 1
ATOM 903 C CA . PRO A 1 114 ? 7.659 9.872 -16.022 1.00 86.25 114 PRO A CA 1
ATOM 904 C C . PRO A 1 114 ? 6.197 9.877 -16.487 1.00 86.25 114 PRO A C 1
ATOM 906 O O . PRO A 1 114 ? 5.922 9.442 -17.602 1.00 86.25 114 PRO A O 1
ATOM 909 N N . PHE A 1 115 ? 5.256 10.309 -15.637 1.00 89.69 115 PHE A N 1
ATOM 910 C CA . PHE A 1 115 ? 3.826 10.278 -15.933 1.00 89.69 115 PHE A CA 1
ATOM 911 C C . PHE A 1 115 ? 3.132 11.543 -15.437 1.00 89.69 115 PHE A C 1
ATOM 913 O O . PHE A 1 115 ? 3.334 11.981 -14.300 1.00 89.69 115 PHE A O 1
ATOM 920 N N . ASP A 1 116 ? 2.218 12.066 -16.245 1.00 92.25 116 ASP A N 1
ATOM 921 C CA . ASP A 1 116 ? 1.189 12.978 -15.763 1.00 92.25 116 ASP A CA 1
ATOM 922 C C . ASP A 1 116 ? 0.120 12.219 -14.943 1.00 92.25 116 ASP A C 1
ATOM 924 O O . ASP A 1 116 ? 0.190 11.001 -14.732 1.00 92.25 116 ASP A O 1
ATOM 928 N N . LEU A 1 117 ? -0.891 12.938 -14.445 1.00 93.50 117 LEU A N 1
ATOM 929 C CA . LEU A 1 117 ? -1.966 12.326 -13.660 1.00 93.50 117 LEU A CA 1
ATOM 930 C C . LEU A 1 117 ? -2.720 11.245 -14.451 1.00 93.50 117 LEU A C 1
ATOM 932 O O . LEU A 1 117 ? -3.052 10.199 -13.888 1.00 93.50 117 LEU A O 1
ATOM 936 N N . ARG A 1 118 ? -2.984 11.483 -15.742 1.00 93.75 118 ARG A N 1
ATOM 937 C CA . ARG A 1 118 ? -3.713 10.543 -16.600 1.00 93.75 118 ARG A CA 1
ATOM 938 C C . ARG A 1 118 ? -2.912 9.253 -16.763 1.00 93.75 118 ARG A C 1
ATOM 940 O O . ARG A 1 118 ? -3.442 8.173 -16.502 1.00 93.75 118 ARG A O 1
ATOM 947 N N . GLY A 1 119 ? -1.633 9.358 -17.109 1.00 93.31 119 GLY A N 1
ATOM 948 C CA . GLY A 1 119 ? -0.715 8.231 -17.221 1.00 93.31 119 GLY A CA 1
ATOM 949 C C . GLY A 1 119 ? -0.604 7.461 -15.907 1.00 93.31 119 GLY A C 1
ATOM 950 O O . GLY A 1 119 ? -0.696 6.232 -15.895 1.00 93.31 119 GLY A O 1
ATOM 951 N N . ALA A 1 120 ? -0.521 8.162 -14.774 1.00 94.50 120 ALA A N 1
ATOM 952 C CA . ALA A 1 120 ? -0.484 7.521 -13.465 1.00 94.50 120 ALA A CA 1
ATOM 953 C C . ALA A 1 120 ? -1.769 6.735 -13.147 1.00 94.50 120 ALA A C 1
ATOM 955 O O . ALA A 1 120 ? -1.713 5.597 -12.671 1.00 94.50 120 ALA A O 1
ATOM 956 N N . GLN A 1 121 ? -2.939 7.301 -13.452 1.00 94.25 121 GLN A N 1
ATOM 957 C CA . GLN A 1 121 ? -4.224 6.616 -13.297 1.00 94.25 121 GLN A CA 1
ATOM 958 C C . GLN A 1 121 ? -4.346 5.399 -14.219 1.00 94.25 121 GLN A C 1
ATOM 960 O O . GLN A 1 121 ? -4.867 4.361 -13.796 1.00 94.25 121 GLN A O 1
ATOM 965 N N . MET A 1 122 ? -3.827 5.485 -15.445 1.00 93.06 122 MET A N 1
ATOM 966 C CA . MET A 1 122 ? -3.794 4.365 -16.384 1.00 93.06 122 MET A CA 1
ATOM 967 C C . MET A 1 122 ? -2.889 3.238 -15.887 1.00 93.06 122 MET A C 1
ATOM 969 O O . MET A 1 122 ? -3.336 2.093 -15.818 1.00 93.06 122 MET A O 1
ATOM 973 N N . VAL A 1 123 ? -1.661 3.546 -15.453 1.00 94.38 123 VAL A N 1
ATOM 974 C CA . VAL A 1 123 ? -0.747 2.569 -14.834 1.00 94.38 123 VAL A CA 1
ATOM 975 C C . VAL A 1 123 ? -1.420 1.889 -13.645 1.00 94.38 123 VAL A C 1
ATOM 977 O O . VAL A 1 123 ? -1.430 0.658 -13.555 1.00 94.38 123 VAL A O 1
ATOM 980 N N . ARG A 1 124 ? -2.027 2.668 -12.741 1.00 94.56 124 ARG A N 1
ATOM 981 C CA . ARG A 1 124 ? -2.706 2.130 -11.557 1.00 94.56 124 ARG A CA 1
ATOM 982 C C . ARG A 1 124 ? -3.873 1.214 -11.932 1.00 94.56 124 ARG A C 1
ATOM 984 O O . ARG A 1 124 ? -4.023 0.148 -11.338 1.00 94.56 124 ARG A O 1
ATOM 991 N N . THR A 1 125 ? -4.688 1.610 -12.906 1.00 92.12 125 THR A N 1
ATOM 992 C CA . THR A 1 125 ? -5.878 0.855 -13.334 1.00 92.12 125 THR A CA 1
ATOM 993 C C . THR A 1 125 ? -5.515 -0.409 -14.107 1.00 92.12 125 THR A C 1
ATOM 995 O O . THR A 1 125 ? -6.206 -1.421 -13.995 1.00 92.12 125 THR A O 1
ATOM 998 N N . CYS A 1 126 ? -4.422 -0.380 -14.867 1.00 91.19 126 CYS A N 1
ATOM 999 C CA . CYS A 1 126 ? -3.996 -1.502 -15.691 1.00 91.19 126 CYS A CA 1
ATOM 1000 C C . CYS A 1 126 ? -3.052 -2.423 -14.918 1.00 91.19 126 CYS A C 1
ATOM 1002 O O . CYS A 1 126 ? -3.442 -3.528 -14.540 1.00 91.19 126 CYS A O 1
ATOM 1004 N N . LEU A 1 127 ? -1.832 -1.960 -14.636 1.00 93.69 127 LEU A N 1
ATOM 1005 C CA . LEU A 1 127 ? -0.802 -2.751 -13.960 1.00 93.69 127 LEU A CA 1
ATOM 1006 C C . LEU A 1 127 ? -1.167 -2.983 -12.487 1.00 93.69 127 LEU A C 1
ATOM 1008 O O . LEU A 1 127 ? -1.090 -4.106 -11.988 1.00 93.69 127 LEU A O 1
ATOM 1012 N N . GLY A 1 128 ? -1.642 -1.940 -11.801 1.00 94.06 128 GLY A N 1
ATOM 1013 C CA . GLY A 1 128 ? -2.000 -1.997 -10.379 1.00 94.06 128 GLY A CA 1
ATOM 1014 C C . GLY A 1 128 ? -3.224 -2.855 -10.044 1.00 94.06 128 GLY A C 1
ATOM 1015 O O . GLY A 1 128 ? -3.403 -3.228 -8.877 1.00 94.06 128 GLY A O 1
ATOM 1016 N N . ALA A 1 129 ? -4.042 -3.212 -11.039 1.00 91.88 129 ALA A N 1
ATOM 1017 C CA . ALA A 1 129 ? -5.168 -4.129 -10.872 1.00 91.88 129 ALA A CA 1
ATOM 1018 C C . ALA A 1 129 ? -4.746 -5.608 -10.808 1.00 91.88 129 ALA A C 1
ATOM 1020 O O . ALA A 1 129 ? -5.529 -6.442 -10.353 1.00 91.88 129 ALA A O 1
ATOM 1021 N N . SER A 1 130 ? -3.529 -5.953 -11.241 1.00 93.00 130 SER A N 1
ATOM 1022 C CA . SER A 1 130 ? -3.030 -7.329 -11.203 1.00 93.00 130 SER A CA 1
ATOM 1023 C C . SER A 1 130 ? -2.389 -7.654 -9.856 1.00 93.00 130 SER A C 1
ATOM 1025 O O . SER A 1 130 ? -1.285 -7.201 -9.547 1.00 93.00 130 SER A O 1
ATOM 1027 N N . SER A 1 131 ? -3.065 -8.474 -9.046 1.00 92.31 131 SER A N 1
ATOM 1028 C CA . SER A 1 131 ? -2.522 -8.954 -7.766 1.00 92.31 131 SER A CA 1
ATOM 1029 C C . SER A 1 131 ? -1.233 -9.762 -7.939 1.00 92.31 131 SER A C 1
ATOM 1031 O O . SER A 1 131 ? -0.329 -9.633 -7.116 1.00 92.31 131 SER A O 1
ATOM 1033 N N . ASP A 1 132 ? -1.121 -10.544 -9.015 1.00 93.69 132 ASP A N 1
ATOM 1034 C CA . ASP A 1 132 ? 0.073 -11.344 -9.311 1.00 93.69 132 ASP A CA 1
ATOM 1035 C C . ASP A 1 132 ? 1.265 -10.457 -9.677 1.00 93.69 132 ASP A C 1
ATOM 1037 O O . ASP A 1 132 ? 2.370 -10.675 -9.182 1.00 93.69 132 ASP A O 1
ATOM 1041 N N . LEU A 1 133 ? 1.039 -9.414 -10.486 1.00 95.50 133 LEU A N 1
ATOM 1042 C CA . LEU A 1 133 ? 2.084 -8.451 -10.828 1.00 95.50 133 LEU A CA 1
ATOM 1043 C C . LEU A 1 133 ? 2.514 -7.649 -9.597 1.00 95.50 133 LEU A C 1
ATOM 1045 O O . LEU A 1 133 ? 3.709 -7.531 -9.347 1.00 95.50 133 LEU A O 1
ATOM 1049 N N . LYS A 1 134 ? 1.561 -7.159 -8.789 1.00 96.56 134 LYS A N 1
ATOM 1050 C CA . LYS A 1 134 ? 1.865 -6.473 -7.523 1.00 96.56 134 LYS A CA 1
ATOM 1051 C C . LYS A 1 134 ? 2.718 -7.349 -6.604 1.00 96.56 134 LYS A C 1
ATOM 1053 O O . LYS A 1 134 ? 3.744 -6.892 -6.114 1.00 96.56 134 LYS A O 1
ATOM 1058 N N . ARG A 1 135 ? 2.339 -8.616 -6.409 1.00 96.69 135 ARG A N 1
ATOM 1059 C CA . ARG A 1 135 ? 3.119 -9.586 -5.622 1.00 96.69 135 ARG A CA 1
ATOM 1060 C C . ARG A 1 135 ? 4.530 -9.764 -6.183 1.00 96.69 135 ARG A C 1
ATOM 1062 O O . ARG A 1 135 ? 5.490 -9.739 -5.421 1.00 96.69 135 ARG A O 1
ATOM 1069 N N . ALA A 1 136 ? 4.657 -9.934 -7.498 1.00 97.56 136 ALA A N 1
ATOM 1070 C CA . ALA A 1 136 ? 5.951 -10.113 -8.142 1.00 97.56 136 ALA A CA 1
ATOM 1071 C C . ALA A 1 136 ? 6.849 -8.876 -7.970 1.00 97.56 136 ALA A C 1
ATOM 1073 O O . ALA A 1 136 ? 8.018 -9.031 -7.632 1.00 97.56 136 ALA A O 1
ATOM 1074 N N . ILE A 1 137 ? 6.301 -7.664 -8.121 1.00 98.06 137 ILE A N 1
ATOM 1075 C CA . ILE A 1 137 ? 7.030 -6.411 -7.884 1.00 98.06 137 ILE A CA 1
ATOM 1076 C C . ILE A 1 137 ? 7.486 -6.313 -6.423 1.00 98.06 137 ILE A C 1
ATOM 1078 O O . ILE A 1 137 ? 8.652 -6.020 -6.190 1.00 98.06 137 ILE A O 1
ATOM 1082 N N . ILE A 1 138 ? 6.619 -6.605 -5.444 1.00 98.31 138 ILE A N 1
ATOM 1083 C CA . ILE A 1 138 ? 7.003 -6.591 -4.019 1.00 98.31 138 ILE A CA 1
ATOM 1084 C C . ILE A 1 138 ? 8.170 -7.545 -3.751 1.00 98.31 138 ILE A C 1
ATOM 1086 O O . ILE A 1 138 ? 9.140 -7.143 -3.118 1.00 98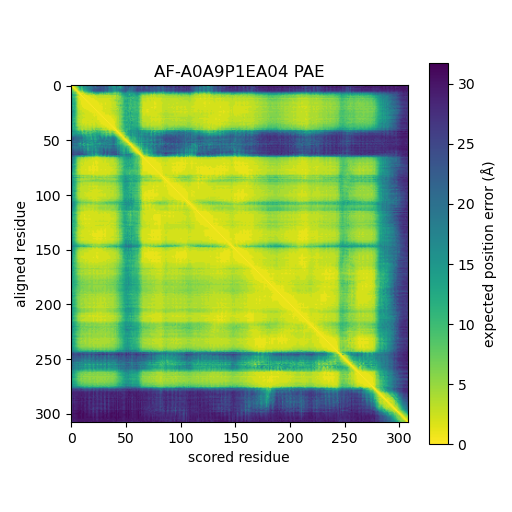.31 138 ILE A O 1
ATOM 1090 N N . ASN A 1 139 ? 8.124 -8.774 -4.272 1.00 97.75 139 ASN A N 1
ATOM 1091 C CA . ASN A 1 139 ? 9.227 -9.726 -4.109 1.00 97.75 139 ASN A CA 1
ATOM 1092 C C . ASN A 1 139 ? 10.539 -9.202 -4.712 1.00 97.75 139 ASN A C 1
ATOM 1094 O O . ASN A 1 139 ? 11.599 -9.377 -4.120 1.00 97.75 139 ASN A O 1
ATOM 1098 N N . GLN A 1 140 ? 10.477 -8.539 -5.869 1.00 97.62 140 GLN A N 1
ATOM 1099 C CA . GLN A 1 140 ? 11.660 -7.947 -6.498 1.00 97.62 140 GLN A CA 1
ATOM 1100 C C . GLN A 1 140 ? 12.221 -6.775 -5.689 1.00 97.62 140 GLN A C 1
ATOM 1102 O O . GLN A 1 140 ? 13.433 -6.693 -5.506 1.00 97.62 140 GLN A O 1
ATOM 1107 N N . VAL A 1 141 ? 11.355 -5.915 -5.145 1.00 98.06 141 VAL A N 1
ATOM 1108 C CA . VAL A 1 141 ? 11.756 -4.832 -4.235 1.00 98.06 141 VAL A CA 1
ATOM 1109 C C . VAL A 1 141 ? 12.454 -5.412 -3.003 1.00 98.06 141 VAL A C 1
ATOM 1111 O O . VAL A 1 141 ? 13.577 -5.012 -2.722 1.00 98.06 141 VAL A O 1
ATOM 1114 N N . ILE A 1 142 ? 11.850 -6.400 -2.331 1.00 97.56 142 ILE A N 1
ATOM 1115 C CA . ILE A 1 142 ? 12.427 -7.074 -1.152 1.00 97.56 142 ILE A CA 1
ATOM 1116 C C . ILE A 1 142 ? 13.798 -7.678 -1.467 1.00 97.56 142 ILE A C 1
ATOM 1118 O O . ILE A 1 142 ? 14.735 -7.499 -0.701 1.00 97.56 142 ILE A O 1
ATOM 1122 N N . ASN A 1 143 ? 13.944 -8.375 -2.592 1.00 96.12 143 ASN A N 1
ATOM 1123 C CA . ASN A 1 143 ? 15.221 -8.994 -2.949 1.00 96.12 143 ASN A CA 1
ATOM 1124 C C . ASN A 1 143 ? 16.302 -7.951 -3.270 1.00 96.12 143 ASN A C 1
ATOM 1126 O O . ASN A 1 143 ? 17.484 -8.186 -3.030 1.00 96.12 143 ASN A O 1
ATOM 1130 N N . SER A 1 144 ? 15.894 -6.793 -3.789 1.00 95.94 144 SER A N 1
ATOM 1131 C CA . SER A 1 144 ? 16.809 -5.744 -4.237 1.00 95.94 144 SER A CA 1
ATOM 1132 C C . SER A 1 144 ? 17.381 -4.900 -3.099 1.00 95.94 144 SER A C 1
ATOM 1134 O O . SER A 1 144 ? 18.447 -4.322 -3.282 1.00 95.94 144 SER A O 1
ATOM 1136 N N . ILE A 1 145 ? 16.736 -4.845 -1.924 1.00 95.00 145 ILE A N 1
ATOM 1137 C CA . ILE A 1 145 ? 17.259 -4.064 -0.783 1.00 95.00 145 ILE A CA 1
ATOM 1138 C C . ILE A 1 145 ? 18.565 -4.637 -0.215 1.00 95.00 145 ILE A C 1
ATOM 1140 O O . ILE A 1 145 ? 19.317 -3.908 0.413 1.00 95.00 145 ILE A O 1
ATOM 1144 N N . ASN A 1 146 ? 18.834 -5.928 -0.436 1.00 89.62 146 ASN A N 1
ATOM 1145 C CA . ASN A 1 146 ? 20.052 -6.603 0.030 1.00 89.62 146 ASN A CA 1
ATOM 1146 C C . ASN A 1 146 ? 21.182 -6.580 -1.014 1.00 89.62 146 ASN A C 1
ATOM 1148 O O . ASN A 1 146 ? 22.177 -7.285 -0.860 1.00 89.62 146 ASN A O 1
ATOM 1152 N N . SER A 1 147 ? 20.990 -5.861 -2.121 1.00 88.94 147 SER A N 1
ATOM 1153 C CA . SER A 1 147 ? 22.028 -5.664 -3.136 1.00 88.94 147 SER A CA 1
ATOM 1154 C C . SER A 1 147 ? 22.937 -4.492 -2.750 1.00 88.94 147 SER A C 1
ATOM 1156 O O . SER A 1 147 ? 22.624 -3.741 -1.833 1.00 88.94 147 SER A O 1
ATOM 1158 N N . ASP A 1 148 ? 24.033 -4.296 -3.480 1.00 85.81 148 ASP A N 1
ATOM 1159 C CA . ASP A 1 148 ? 24.902 -3.131 -3.295 1.00 85.81 148 ASP A CA 1
ATOM 1160 C C . ASP A 1 148 ? 24.569 -2.001 -4.286 1.00 85.81 148 ASP A C 1
ATOM 1162 O O . ASP A 1 148 ? 24.155 -2.230 -5.429 1.00 85.81 148 ASP A O 1
ATOM 1166 N N . GLY A 1 149 ? 24.821 -0.761 -3.862 1.00 91.44 149 GLY A N 1
ATOM 1167 C CA . GLY A 1 149 ? 24.787 0.436 -4.703 1.00 91.44 149 GLY A CA 1
ATOM 1168 C C . GLY A 1 149 ? 23.406 1.075 -4.882 1.00 91.44 149 GLY A C 1
ATOM 1169 O O . GLY A 1 149 ? 22.436 0.741 -4.209 1.00 91.44 149 GLY A O 1
ATOM 1170 N N . MET A 1 150 ? 23.315 1.997 -5.848 1.00 92.75 150 MET A N 1
ATOM 1171 C CA . MET A 1 150 ? 22.157 2.893 -6.035 1.00 92.75 150 MET A CA 1
ATOM 1172 C C . MET A 1 150 ? 20.805 2.175 -6.142 1.00 92.75 150 MET A C 1
ATOM 1174 O O . MET A 1 150 ? 19.779 2.717 -5.739 1.00 92.75 150 MET A O 1
ATOM 1178 N N . MET A 1 151 ? 20.785 0.967 -6.712 1.00 93.69 151 MET A N 1
ATOM 1179 C CA . MET A 1 151 ? 19.563 0.173 -6.830 1.00 93.69 151 MET A CA 1
ATOM 1180 C C . MET A 1 151 ? 19.009 -0.196 -5.449 1.00 93.69 151 MET A C 1
ATOM 1182 O O . MET A 1 151 ? 17.808 -0.064 -5.227 1.00 93.69 151 MET A O 1
ATOM 1186 N N . ALA A 1 152 ? 19.869 -0.609 -4.518 1.00 95.75 152 ALA A N 1
ATOM 1187 C CA . ALA A 1 152 ? 19.459 -0.974 -3.170 1.00 95.75 152 ALA A CA 1
ATOM 1188 C C . ALA A 1 152 ? 18.936 0.237 -2.395 1.00 95.75 152 ALA A C 1
ATOM 1190 O O . ALA A 1 152 ? 17.859 0.153 -1.815 1.00 95.75 152 ALA A O 1
ATOM 1191 N N . ASP A 1 153 ? 19.602 1.392 -2.488 1.00 96.38 153 ASP A N 1
ATOM 1192 C CA . ASP A 1 153 ? 19.160 2.634 -1.834 1.00 96.38 153 ASP A CA 1
ATOM 1193 C C . ASP A 1 153 ? 17.791 3.109 -2.335 1.00 96.38 153 ASP A C 1
ATOM 1195 O O . ASP A 1 153 ? 16.911 3.507 -1.561 1.00 96.38 153 ASP A O 1
ATOM 1199 N N . VAL A 1 154 ? 17.590 3.053 -3.655 1.00 97.31 154 VAL A N 1
ATOM 1200 C CA . VAL A 1 154 ? 16.311 3.388 -4.288 1.00 97.31 154 VAL A CA 1
ATOM 1201 C C . VAL A 1 154 ? 15.233 2.390 -3.881 1.00 97.31 154 VAL A C 1
ATOM 1203 O O . VAL A 1 154 ? 14.118 2.795 -3.544 1.00 97.31 154 VAL A O 1
ATOM 1206 N N . MET A 1 155 ? 15.539 1.092 -3.882 1.00 97.88 155 MET A N 1
ATOM 1207 C CA . MET A 1 155 ? 14.565 0.063 -3.526 1.00 97.88 155 MET A CA 1
ATOM 1208 C C . MET A 1 155 ? 14.260 0.041 -2.034 1.00 97.88 155 MET A C 1
ATOM 1210 O O . MET A 1 155 ? 13.114 -0.210 -1.691 1.00 97.88 155 MET A O 1
ATOM 1214 N N . ALA A 1 156 ? 15.196 0.403 -1.156 1.00 97.69 156 ALA A N 1
ATOM 1215 C CA . ALA A 1 156 ? 14.941 0.621 0.266 1.00 97.69 156 ALA A CA 1
ATOM 1216 C C . ALA A 1 156 ? 13.973 1.796 0.481 1.00 97.69 156 ALA A C 1
ATOM 1218 O O . ALA A 1 156 ? 13.028 1.709 1.269 1.00 97.69 156 ALA A O 1
ATOM 1219 N N . TYR A 1 157 ? 14.126 2.879 -0.291 1.00 97.75 157 TYR A N 1
ATOM 1220 C CA . TYR A 1 157 ? 13.143 3.960 -0.287 1.00 97.75 157 TYR A CA 1
ATOM 1221 C C . TYR A 1 157 ? 11.766 3.485 -0.770 1.00 97.75 157 TYR A C 1
ATOM 1223 O O . TYR A 1 157 ? 10.763 3.724 -0.099 1.00 97.75 157 TYR A O 1
ATOM 1231 N N . VAL A 1 158 ? 11.696 2.779 -1.902 1.00 97.94 158 VAL A N 1
ATOM 1232 C CA . VAL A 1 158 ? 10.431 2.224 -2.411 1.00 97.94 158 VAL A CA 1
ATOM 1233 C C . VAL A 1 158 ? 9.808 1.250 -1.407 1.00 97.94 158 VAL A C 1
ATOM 1235 O O . VAL A 1 158 ? 8.605 1.318 -1.176 1.00 97.94 158 VAL A O 1
ATOM 1238 N N . PHE A 1 159 ? 10.613 0.398 -0.774 1.00 97.56 159 PHE A N 1
ATOM 1239 C CA . PHE A 1 159 ? 10.208 -0.547 0.263 1.00 97.56 159 PHE A CA 1
ATOM 1240 C C . PHE A 1 159 ? 9.478 0.183 1.387 1.00 97.56 159 PHE A C 1
ATOM 1242 O O . PHE A 1 159 ? 8.293 -0.085 1.580 1.00 97.56 159 PHE A O 1
ATOM 1249 N N . SER A 1 160 ? 10.127 1.173 2.019 1.00 96.44 160 SER A N 1
ATOM 1250 C CA . SER A 1 160 ? 9.540 1.970 3.112 1.00 96.44 160 SER A CA 1
ATOM 1251 C C . SER A 1 160 ? 8.219 2.641 2.717 1.00 96.44 160 SER A C 1
ATOM 1253 O O . SER A 1 160 ? 7.286 2.741 3.510 1.00 96.44 160 SER A O 1
ATOM 1255 N N . MET A 1 161 ? 8.095 3.055 1.454 1.00 95.88 161 MET A N 1
ATOM 1256 C CA . MET A 1 161 ? 6.883 3.686 0.939 1.00 95.88 161 MET A CA 1
ATOM 1257 C C . MET A 1 161 ? 5.718 2.723 0.710 1.00 95.88 161 MET A C 1
ATOM 1259 O O . MET A 1 161 ? 4.565 3.162 0.664 1.00 95.88 161 MET A O 1
ATOM 1263 N N . LEU A 1 162 ? 6.009 1.439 0.510 1.00 96.25 162 LEU A N 1
ATOM 1264 C CA . LEU A 1 162 ? 5.016 0.398 0.264 1.00 96.25 162 LEU A CA 1
ATOM 1265 C C . LEU A 1 162 ? 4.627 -0.363 1.535 1.00 96.25 162 LEU A C 1
ATOM 1267 O O . LEU A 1 162 ? 3.640 -1.105 1.504 1.00 96.25 162 LEU A O 1
ATOM 1271 N N . GLU A 1 163 ? 5.361 -0.180 2.636 1.00 94.62 163 GLU A N 1
ATOM 1272 C CA . GLU A 1 163 ? 5.044 -0.795 3.922 1.00 94.62 163 GLU A CA 1
ATOM 1273 C C . GLU A 1 163 ? 3.625 -0.450 4.361 1.00 94.62 163 GLU A C 1
ATOM 1275 O O . GLU A 1 163 ? 3.195 0.705 4.352 1.00 94.62 163 GLU A O 1
ATOM 1280 N N . TYR A 1 164 ? 2.868 -1.487 4.711 1.00 94.00 164 TYR A N 1
ATOM 1281 C CA . TYR A 1 164 ? 1.473 -1.408 5.128 1.00 94.00 164 TYR A CA 1
ATOM 1282 C C . TYR A 1 164 ? 0.549 -0.688 4.126 1.00 94.00 164 TYR A C 1
ATOM 1284 O O . TYR A 1 164 ? -0.594 -0.347 4.461 1.00 94.00 164 TYR A O 1
ATOM 1292 N N . ASN A 1 165 ? 0.981 -0.482 2.873 1.00 92.12 165 ASN A N 1
ATOM 1293 C CA . ASN A 1 165 ? 0.138 0.124 1.852 1.00 92.12 165 ASN A CA 1
ATOM 1294 C C . ASN A 1 165 ? -1.096 -0.755 1.608 1.00 92.12 165 ASN A C 1
ATOM 1296 O O . ASN A 1 165 ? -1.002 -1.980 1.560 1.00 92.12 165 ASN A O 1
ATOM 1300 N N . GLU A 1 166 ? -2.259 -0.122 1.429 1.00 91.00 166 GLU A N 1
ATOM 1301 C CA . GLU A 1 166 ? -3.578 -0.779 1.399 1.00 91.00 166 GLU A CA 1
ATOM 1302 C C . GLU A 1 166 ? -3.981 -1.491 2.726 1.00 91.00 166 GLU A C 1
ATOM 1304 O O . GLU A 1 166 ? -5.044 -2.105 2.773 1.00 91.00 166 GLU A O 1
ATOM 1309 N N . MET A 1 167 ? -3.224 -1.346 3.829 1.00 92.88 167 MET A N 1
ATOM 1310 C CA . MET A 1 167 ? -3.543 -1.884 5.173 1.00 92.88 167 MET A CA 1
ATOM 1311 C C . MET A 1 167 ? -3.862 -0.794 6.212 1.00 92.88 167 MET A C 1
ATOM 1313 O O . MET A 1 167 ? -3.893 -1.057 7.413 1.00 92.88 167 MET A O 1
ATOM 1317 N N . ASN A 1 168 ? -4.152 0.432 5.768 1.00 89.12 168 ASN A N 1
ATOM 1318 C CA . ASN A 1 168 ? -4.348 1.595 6.646 1.00 89.12 168 ASN A CA 1
ATOM 1319 C C . ASN A 1 168 ? -5.378 1.373 7.766 1.00 89.12 168 ASN A C 1
ATOM 1321 O O . ASN A 1 168 ? -5.174 1.840 8.881 1.00 89.12 168 ASN A O 1
ATOM 1325 N N . SER A 1 169 ? -6.480 0.660 7.500 1.00 91.06 169 SER A N 1
ATOM 1326 C CA . SER A 1 169 ? -7.491 0.392 8.532 1.00 91.06 169 SER A CA 1
ATOM 1327 C C . SER A 1 169 ? -6.977 -0.522 9.631 1.00 91.06 169 SER A C 1
ATOM 1329 O O . SER A 1 169 ? -7.214 -0.252 10.805 1.00 91.06 169 SER A O 1
ATOM 1331 N N . PHE A 1 170 ? -6.235 -1.561 9.251 1.00 93.50 170 PHE A N 1
ATOM 1332 C CA . PHE A 1 170 ? -5.576 -2.442 10.202 1.00 93.50 170 PHE A CA 1
ATOM 1333 C C . PHE A 1 170 ? -4.549 -1.664 11.029 1.00 93.50 170 PHE A C 1
ATOM 1335 O O . PHE A 1 170 ? -4.597 -1.725 12.253 1.00 93.50 170 PHE A O 1
ATOM 1342 N N . MET A 1 171 ? -3.695 -0.859 10.387 1.00 92.62 171 MET A N 1
ATOM 1343 C CA . MET A 1 171 ? -2.675 -0.076 11.096 1.00 92.62 171 MET A CA 1
ATOM 1344 C C . MET A 1 171 ? -3.270 0.956 12.050 1.00 92.62 171 MET A C 1
ATOM 1346 O O . MET A 1 171 ? -2.785 1.110 13.166 1.00 92.62 171 MET A O 1
ATOM 1350 N N . PHE A 1 172 ? -4.374 1.606 11.674 1.00 91.75 172 PHE A N 1
ATOM 1351 C CA . PHE A 1 172 ? -5.070 2.527 12.572 1.00 91.75 172 PHE A CA 1
ATOM 1352 C C . PHE A 1 172 ? -5.554 1.809 13.831 1.00 91.75 172 PHE A C 1
ATOM 1354 O O . PHE A 1 172 ? -5.323 2.301 14.934 1.00 91.75 172 PHE A O 1
ATOM 1361 N N . ILE A 1 173 ? -6.185 0.643 13.681 1.00 94.94 173 ILE A N 1
ATOM 1362 C CA . ILE A 1 173 ? -6.637 -0.175 14.813 1.00 94.94 173 ILE A CA 1
ATOM 1363 C C . ILE A 1 173 ? -5.440 -0.655 15.640 1.00 94.94 173 ILE A C 1
ATOM 1365 O O . ILE A 1 173 ? -5.468 -0.581 16.868 1.00 94.94 173 ILE A O 1
ATOM 1369 N N . TYR A 1 174 ? -4.376 -1.111 14.981 1.00 93.12 174 TYR A N 1
ATOM 1370 C CA . TYR A 1 174 ? -3.177 -1.611 15.637 1.00 93.12 174 TYR A CA 1
ATOM 1371 C C . TYR A 1 174 ? -2.540 -0.547 16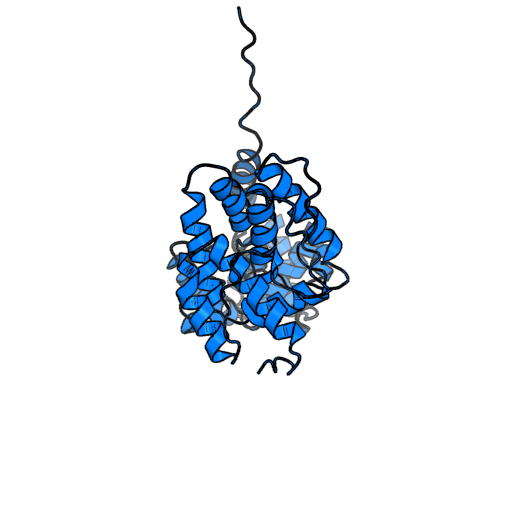.532 1.00 93.12 174 TYR A C 1
ATOM 1373 O O . TYR A 1 174 ? -2.419 -0.742 17.742 1.00 93.12 174 TYR A O 1
ATOM 1381 N N . GLU A 1 175 ? -2.225 0.612 15.961 1.00 90.69 175 GLU A N 1
ATOM 1382 C CA . GLU A 1 175 ? -1.545 1.701 16.660 1.00 90.69 175 GLU A CA 1
ATOM 1383 C C . GLU A 1 175 ? -2.389 2.299 17.787 1.00 90.69 175 GLU A C 1
ATOM 1385 O O . GLU A 1 175 ? -1.867 2.623 18.853 1.00 90.69 175 GLU A O 1
ATOM 1390 N N . THR A 1 176 ? -3.698 2.447 17.567 1.00 91.12 176 THR A N 1
ATOM 1391 C CA . THR A 1 176 ? -4.563 3.148 18.524 1.00 91.12 176 THR A CA 1
ATOM 1392 C C . THR A 1 176 ? -5.198 2.247 19.565 1.00 91.12 176 THR A C 1
ATOM 1394 O O . THR A 1 176 ? -5.439 2.717 20.666 1.00 91.12 176 THR A O 1
ATOM 1397 N N . ILE A 1 177 ? -5.498 0.985 19.256 1.00 93.88 177 ILE A N 1
ATOM 1398 C CA . ILE A 1 177 ? -6.292 0.109 20.132 1.00 93.88 177 ILE A CA 1
ATOM 1399 C C . ILE A 1 177 ? -5.457 -1.079 20.619 1.00 93.88 177 ILE A C 1
ATOM 1401 O O . ILE A 1 177 ? -5.482 -1.393 21.816 1.00 93.88 177 ILE A O 1
ATOM 1405 N N . LEU A 1 178 ? -4.721 -1.745 19.720 1.00 92.31 178 LEU A N 1
ATOM 1406 C CA . LEU A 1 178 ? -3.976 -2.962 20.067 1.00 92.31 178 LEU A CA 1
ATOM 1407 C C . LEU A 1 178 ? -2.718 -2.656 20.882 1.00 92.31 178 LEU A C 1
ATOM 1409 O O . LEU A 1 178 ? -2.539 -3.248 21.947 1.00 92.31 178 LEU A O 1
ATOM 1413 N N . ILE A 1 179 ? -1.889 -1.697 20.449 1.00 89.50 179 ILE A N 1
ATOM 1414 C CA . ILE A 1 179 ? -0.673 -1.297 21.183 1.00 89.50 179 ILE A CA 1
ATOM 1415 C C . ILE A 1 179 ? -1.023 -0.845 22.606 1.00 89.50 179 ILE A C 1
ATOM 1417 O O . ILE A 1 179 ? -0.332 -1.188 23.568 1.00 89.50 179 ILE A O 1
ATOM 1421 N N . THR A 1 180 ? -2.133 -0.121 22.770 1.00 87.38 180 THR A N 1
ATOM 1422 C CA . THR A 1 180 ? -2.572 0.359 24.085 1.00 87.38 180 THR A CA 1
ATOM 1423 C C . THR A 1 180 ? -3.169 -0.751 24.954 1.00 87.38 180 THR A C 1
ATOM 1425 O O . THR A 1 180 ? -3.446 -0.499 26.124 1.00 87.38 180 THR A O 1
ATOM 1428 N N . LYS A 1 181 ? -3.453 -1.938 24.397 1.00 90.94 181 LYS A N 1
ATOM 1429 C CA . LYS A 1 181 ? -4.218 -3.019 25.046 1.00 90.94 181 LYS A CA 1
ATOM 1430 C C . LYS A 1 181 ? -5.549 -2.523 25.620 1.00 90.94 181 LYS A C 1
ATOM 1432 O O . LYS A 1 181 ? -5.872 -2.781 26.781 1.00 90.94 181 LYS A O 1
ATOM 1437 N N . SER A 1 182 ? -6.285 -1.747 24.824 1.00 92.69 182 SER A N 1
ATOM 1438 C CA . SER A 1 182 ? -7.504 -1.071 25.275 1.00 92.69 182 SER A CA 1
ATOM 1439 C C . SER A 1 182 ? -8.534 -2.032 25.886 1.00 92.69 182 SER A C 1
ATOM 1441 O O . SER A 1 182 ? -8.723 -3.147 25.394 1.00 92.69 182 SER A O 1
ATOM 1443 N N . SER A 1 183 ? -9.251 -1.588 26.928 1.00 93.06 183 SER A N 1
ATOM 1444 C CA . SER A 1 183 ? -10.335 -2.369 27.546 1.00 93.06 183 SER A CA 1
ATOM 1445 C C . SER A 1 183 ? -11.492 -2.654 26.594 1.00 93.06 183 SER A C 1
ATOM 1447 O O . SER A 1 183 ? -12.162 -3.673 26.762 1.00 93.06 183 SER A O 1
ATOM 1449 N N . ILE A 1 184 ? -11.673 -1.816 25.566 1.00 95.94 184 ILE A N 1
ATOM 1450 C CA . ILE A 1 184 ? -12.771 -1.950 24.608 1.00 95.94 184 ILE A CA 1
ATOM 1451 C C . ILE A 1 184 ? -12.733 -3.287 23.863 1.00 95.94 184 ILE A C 1
ATOM 1453 O O . ILE A 1 184 ? -13.777 -3.796 23.481 1.00 95.94 184 ILE A O 1
ATOM 1457 N N . LEU A 1 185 ? -11.554 -3.907 23.724 1.00 95.00 185 LEU A N 1
ATOM 1458 C CA . LEU A 1 185 ? -11.384 -5.220 23.087 1.00 95.00 185 LEU A CA 1
ATOM 1459 C C . LEU A 1 185 ? -12.118 -6.354 23.822 1.00 95.00 185 LEU A C 1
ATOM 1461 O O . LEU A 1 185 ? -12.224 -7.453 23.295 1.00 95.00 185 LEU A O 1
ATOM 1465 N N . LYS A 1 186 ? -12.604 -6.109 25.045 1.00 94.56 186 LYS A N 1
ATOM 1466 C CA . LYS A 1 186 ? -13.379 -7.066 25.850 1.00 94.56 186 LYS A CA 1
ATOM 1467 C C . LYS A 1 186 ? -14.889 -6.831 25.767 1.00 94.56 186 LYS A C 1
ATOM 1469 O O . LYS A 1 186 ? -15.644 -7.503 26.468 1.00 94.56 186 LYS A O 1
ATOM 1474 N N . ARG A 1 187 ? -15.330 -5.836 24.993 1.00 95.56 187 ARG A N 1
ATOM 1475 C CA . ARG A 1 187 ? -16.739 -5.454 24.890 1.00 95.56 187 ARG A CA 1
ATOM 1476 C C . ARG A 1 187 ? -17.498 -6.480 24.045 1.00 95.56 187 ARG A C 1
ATOM 1478 O O . ARG A 1 187 ? -17.130 -6.680 22.885 1.00 95.56 187 ARG A O 1
ATOM 1485 N N . PRO A 1 188 ? -18.569 -7.100 24.579 1.00 96.00 188 PRO A N 1
ATOM 1486 C CA . PRO A 1 188 ? -19.361 -8.077 23.832 1.00 96.00 188 PRO A CA 1
ATOM 1487 C C . PRO A 1 188 ? -19.892 -7.533 22.503 1.00 96.00 188 PRO A C 1
ATOM 1489 O O . PRO A 1 188 ? -20.004 -8.273 21.532 1.00 96.00 188 PRO A O 1
ATOM 1492 N N . GLU A 1 189 ? -20.179 -6.230 22.442 1.00 95.69 189 GLU A N 1
ATOM 1493 C CA . GLU A 1 189 ? -20.751 -5.563 21.271 1.00 95.69 189 GLU A CA 1
ATOM 1494 C C . GLU A 1 189 ? -19.817 -5.546 20.051 1.00 95.69 189 GLU A C 1
ATOM 1496 O O . GLU A 1 189 ? -20.299 -5.403 18.931 1.00 95.69 189 GLU A O 1
ATOM 1501 N N . ILE A 1 190 ? -18.502 -5.702 20.248 1.00 96.12 190 ILE A N 1
ATOM 1502 C CA . ILE A 1 190 ? -17.503 -5.726 19.163 1.00 96.12 190 ILE A CA 1
ATOM 1503 C C . ILE A 1 190 ? -16.728 -7.044 19.093 1.00 96.12 190 ILE A C 1
ATOM 1505 O O . ILE A 1 190 ? -15.780 -7.157 18.318 1.00 96.12 190 ILE A O 1
ATOM 1509 N N . GLN A 1 191 ? -17.132 -8.046 19.878 1.00 94.69 191 GLN A N 1
ATOM 1510 C CA . GLN A 1 191 ? -16.424 -9.320 20.009 1.00 94.69 191 GLN A CA 1
ATOM 1511 C C . GLN A 1 191 ? -16.173 -9.989 18.650 1.00 94.69 191 GLN A C 1
ATOM 1513 O O . GLN A 1 191 ? -15.077 -10.480 18.396 1.00 94.69 191 GLN A O 1
ATOM 1518 N N . HIS A 1 192 ? -17.150 -9.931 17.743 1.00 96.50 192 HIS A N 1
ATOM 1519 C CA . HIS A 1 192 ? -17.003 -10.487 16.401 1.00 96.50 192 HIS A CA 1
ATOM 1520 C C . HIS A 1 192 ? -15.892 -9.804 15.581 1.00 96.50 192 HIS A C 1
ATOM 1522 O O . HIS A 1 192 ? -15.098 -10.483 14.937 1.00 96.50 192 HIS A O 1
ATOM 1528 N N . GLU A 1 193 ? -15.788 -8.469 15.619 1.00 96.81 193 GLU A N 1
ATOM 1529 C CA . GLU A 1 193 ? -14.695 -7.766 14.927 1.00 96.81 193 GLU A CA 1
ATOM 1530 C C . GLU A 1 193 ? -13.335 -8.066 15.569 1.00 96.81 193 GLU A C 1
ATOM 1532 O O . GLU A 1 193 ? -12.332 -8.151 14.865 1.00 96.81 193 GLU A O 1
ATOM 1537 N N . VAL A 1 194 ? -13.294 -8.259 16.892 1.00 96.12 194 VAL A N 1
ATOM 1538 C CA . VAL A 1 194 ? -12.072 -8.636 17.621 1.00 96.12 194 VAL A CA 1
ATOM 1539 C C . VAL A 1 194 ? -11.600 -10.040 17.229 1.00 96.12 194 VAL A C 1
ATOM 1541 O O . VAL A 1 194 ? -10.400 -10.252 17.057 1.00 96.12 194 VAL A O 1
ATOM 1544 N N . GLU A 1 195 ? -12.518 -10.987 17.034 1.00 95.56 195 GLU A N 1
ATOM 1545 C CA . GLU A 1 195 ? -12.207 -12.329 16.520 1.00 95.56 195 GLU A CA 1
ATOM 1546 C C . GLU A 1 195 ? -11.639 -12.259 15.100 1.00 95.56 195 GLU A C 1
ATOM 1548 O O . GLU A 1 195 ? -10.545 -12.765 14.852 1.00 95.56 195 GLU A O 1
ATOM 1553 N N . LEU A 1 196 ? -12.307 -11.533 14.196 1.00 95.25 196 LEU A N 1
ATOM 1554 C CA . LEU A 1 196 ? -11.811 -11.321 12.833 1.00 95.25 196 LEU A CA 1
ATOM 1555 C C . LEU A 1 196 ? -10.426 -10.654 12.819 1.00 95.25 196 LEU A C 1
ATOM 1557 O O . LEU A 1 196 ? -9.585 -10.980 11.980 1.00 95.25 196 LEU A O 1
ATOM 1561 N N . LEU A 1 197 ? -10.183 -9.710 13.735 1.00 94.25 197 LEU A N 1
ATOM 1562 C CA . LEU A 1 197 ? -8.910 -9.001 13.837 1.00 94.25 197 LEU A CA 1
ATOM 1563 C C . LEU A 1 197 ? -7.815 -9.939 14.338 1.00 94.25 197 LEU A C 1
ATOM 1565 O O . LEU A 1 197 ? -6.697 -9.898 13.833 1.00 94.25 197 LEU A O 1
ATOM 1569 N N . THR A 1 198 ? -8.150 -10.804 15.294 1.00 94.00 198 THR A N 1
ATOM 1570 C CA . THR A 1 198 ? -7.249 -11.839 15.807 1.00 94.00 198 THR A CA 1
ATOM 1571 C C . THR A 1 198 ? -6.843 -12.789 14.686 1.00 94.00 198 THR A C 1
ATOM 1573 O O . THR A 1 198 ? -5.650 -13.011 14.486 1.00 94.00 198 THR A O 1
ATOM 1576 N N . ASP A 1 199 ? -7.799 -13.273 13.891 1.00 92.44 199 ASP A N 1
ATOM 1577 C CA . ASP A 1 199 ? -7.493 -14.133 12.748 1.00 92.44 199 ASP A CA 1
ATOM 1578 C C . ASP A 1 199 ? -6.611 -13.416 11.715 1.00 92.44 199 ASP A C 1
ATOM 1580 O O . ASP A 1 199 ? -5.641 -13.988 11.214 1.00 92.44 199 ASP A O 1
ATOM 1584 N N . ALA A 1 200 ? -6.905 -12.144 11.420 1.00 92.81 200 ALA A N 1
ATOM 1585 C CA . ALA A 1 200 ? -6.089 -11.334 10.522 1.00 92.81 200 ALA A CA 1
ATOM 1586 C C . ALA A 1 200 ? -4.650 -11.183 11.041 1.00 92.81 200 ALA A C 1
ATOM 1588 O O . ALA A 1 200 ? -3.707 -11.346 10.269 1.00 92.81 200 ALA A O 1
ATOM 1589 N N . MET A 1 201 ? -4.465 -10.930 12.341 1.00 93.50 201 MET A N 1
ATOM 1590 C CA . MET A 1 201 ? -3.144 -10.842 12.971 1.00 93.50 201 MET A CA 1
ATOM 1591 C C . MET A 1 201 ? -2.378 -12.161 12.900 1.00 93.50 201 MET A C 1
ATOM 1593 O O . MET A 1 201 ? -1.190 -12.144 12.590 1.00 93.50 201 MET A O 1
ATOM 1597 N N . VAL A 1 202 ? -3.044 -13.295 13.148 1.00 93.12 202 VAL A N 1
ATOM 1598 C CA . VAL A 1 202 ? -2.428 -14.623 13.011 1.00 93.12 202 VAL A CA 1
ATOM 1599 C C . VAL A 1 202 ? -1.929 -14.817 11.582 1.00 93.12 202 VAL A C 1
ATOM 1601 O O . VAL A 1 202 ? -0.773 -15.176 11.386 1.00 93.12 202 VAL A O 1
ATOM 1604 N N . LYS A 1 203 ? -2.751 -14.494 10.576 1.00 90.88 203 LYS A N 1
ATOM 1605 C CA . LYS A 1 203 ? -2.344 -14.611 9.169 1.00 90.88 203 LYS A CA 1
ATOM 1606 C C . LYS A 1 203 ? -1.225 -13.658 8.782 1.00 90.88 203 LYS A C 1
ATOM 1608 O O . LYS A 1 203 ? -0.314 -14.073 8.077 1.00 90.88 203 LYS A O 1
ATOM 1613 N N . ILE A 1 204 ? -1.240 -12.420 9.265 1.00 92.25 204 ILE A N 1
ATOM 1614 C CA . ILE A 1 204 ? -0.120 -11.489 9.074 1.00 92.25 204 ILE A CA 1
ATOM 1615 C C . ILE A 1 204 ? 1.167 -12.053 9.697 1.00 92.25 204 ILE A C 1
ATOM 1617 O O . ILE A 1 204 ? 2.215 -11.988 9.064 1.00 92.25 204 ILE A O 1
ATOM 1621 N N . GLY A 1 205 ? 1.090 -12.622 10.904 1.00 90.75 205 GLY A N 1
ATOM 1622 C CA . GLY A 1 205 ? 2.237 -13.197 11.612 1.00 90.75 205 GLY A CA 1
ATOM 1623 C C . GLY A 1 205 ? 2.808 -14.469 10.974 1.00 90.75 205 GLY A C 1
ATOM 1624 O O . GLY A 1 205 ? 3.949 -14.818 11.249 1.00 90.75 205 GLY A O 1
ATOM 1625 N N . GLU A 1 206 ? 2.045 -15.143 10.110 1.00 89.56 206 GLU A N 1
ATOM 1626 C CA . GLU A 1 206 ? 2.518 -16.263 9.280 1.00 89.56 206 GLU A CA 1
ATOM 1627 C C . GLU A 1 206 ? 3.320 -15.794 8.043 1.00 89.56 206 GLU A C 1
ATOM 1629 O O . GLU A 1 206 ? 3.865 -16.627 7.323 1.00 89.56 206 GLU A O 1
ATOM 1634 N N . CYS A 1 207 ? 3.372 -14.487 7.755 1.00 91.50 207 CYS A N 1
ATOM 1635 C CA . CYS A 1 207 ? 4.084 -13.927 6.605 1.00 91.50 207 CYS A CA 1
ATOM 1636 C C . CYS A 1 207 ? 5.518 -13.534 6.983 1.00 91.50 207 CYS A C 1
ATOM 1638 O O . CYS A 1 207 ? 5.710 -12.798 7.947 1.00 91.50 207 CYS A O 1
ATOM 1640 N N . ASP A 1 208 ? 6.505 -13.916 6.166 1.00 93.00 208 ASP A N 1
ATOM 1641 C CA . ASP A 1 208 ? 7.915 -13.525 6.363 1.00 93.00 208 ASP A CA 1
ATOM 1642 C C . ASP A 1 208 ? 8.116 -12.000 6.320 1.00 93.00 208 ASP A C 1
ATOM 1644 O O . ASP A 1 208 ? 9.005 -11.456 6.972 1.00 93.00 208 ASP A O 1
ATOM 1648 N N . HIS A 1 209 ? 7.244 -11.299 5.585 1.00 94.88 209 HIS A N 1
ATOM 1649 C CA . HIS A 1 209 ? 7.206 -9.837 5.522 1.00 94.88 209 HIS A CA 1
ATOM 1650 C C . HIS A 1 209 ? 5.802 -9.312 5.871 1.00 94.88 209 HIS A C 1
ATOM 1652 O O . HIS A 1 209 ? 4.995 -9.038 4.969 1.00 94.88 209 HIS A O 1
ATOM 1658 N N . PRO A 1 210 ? 5.468 -9.191 7.172 1.00 94.69 210 PRO A N 1
ATOM 1659 C CA . PRO A 1 210 ? 4.155 -8.756 7.656 1.00 94.69 210 PRO A CA 1
ATOM 1660 C C . PRO A 1 210 ? 3.679 -7.419 7.074 1.00 94.69 210 PRO A C 1
ATOM 1662 O O . PRO A 1 210 ? 2.498 -7.251 6.763 1.00 94.69 210 PRO A O 1
ATOM 1665 N N . GLN A 1 211 ? 4.602 -6.484 6.854 1.00 95.19 211 GLN A N 1
ATOM 1666 C CA . GLN A 1 211 ? 4.337 -5.162 6.290 1.00 95.19 211 GLN A CA 1
ATOM 1667 C C . GLN A 1 211 ? 3.832 -5.200 4.840 1.00 95.19 211 GLN A C 1
ATOM 1669 O O . GLN A 1 211 ? 3.211 -4.244 4.384 1.00 95.19 211 GLN A O 1
ATOM 1674 N N . PHE A 1 212 ? 4.016 -6.312 4.120 1.00 96.44 212 PHE A N 1
ATOM 1675 C CA . PHE A 1 212 ? 3.472 -6.516 2.773 1.00 96.44 212 PHE A CA 1
ATOM 1676 C C . PHE A 1 212 ? 2.396 -7.603 2.719 1.00 96.44 212 PHE A C 1
ATOM 1678 O O . PHE A 1 212 ? 2.052 -8.078 1.630 1.00 96.44 212 PHE A O 1
ATOM 1685 N N . ALA A 1 213 ? 1.823 -7.990 3.864 1.00 95.06 213 ALA A N 1
ATOM 1686 C CA . ALA A 1 213 ? 0.835 -9.065 3.954 1.00 95.06 213 ALA A CA 1
ATOM 1687 C C . ALA A 1 213 ? -0.332 -8.885 2.967 1.00 95.06 213 ALA A C 1
ATOM 1689 O O . ALA A 1 213 ? -0.800 -9.855 2.374 1.00 95.06 213 ALA A O 1
ATOM 1690 N N . ARG A 1 214 ? -0.753 -7.644 2.686 1.00 94.75 214 ARG A N 1
ATOM 1691 C CA . ARG A 1 214 ? -1.791 -7.362 1.682 1.00 94.75 214 ARG A CA 1
ATOM 1692 C C . ARG A 1 214 ? -1.491 -7.930 0.292 1.00 94.75 214 ARG A C 1
ATOM 1694 O O . ARG A 1 214 ? -2.422 -8.328 -0.409 1.00 94.75 214 ARG A O 1
ATOM 1701 N N . TYR A 1 215 ? -0.223 -7.982 -0.101 1.00 95.06 215 TYR A N 1
ATOM 1702 C CA . TYR A 1 215 ? 0.210 -8.478 -1.409 1.00 95.06 215 TYR A CA 1
ATOM 1703 C C . TYR A 1 215 ? 0.726 -9.915 -1.343 1.00 95.06 215 TYR A C 1
ATOM 1705 O O . TYR A 1 215 ? 0.533 -10.674 -2.293 1.00 95.06 215 TYR A O 1
ATOM 1713 N N . LEU A 1 216 ? 1.359 -10.292 -0.229 1.00 95.56 216 LEU A N 1
ATOM 1714 C CA . LEU A 1 216 ? 2.051 -11.571 -0.083 1.00 95.56 216 LEU A CA 1
ATOM 1715 C C . LEU A 1 216 ? 1.185 -12.687 0.510 1.00 95.56 216 LEU A C 1
ATOM 1717 O O . LEU A 1 216 ? 1.442 -13.858 0.230 1.00 95.56 216 LEU A O 1
ATOM 1721 N N . LEU A 1 217 ? 0.104 -12.380 1.229 1.00 93.56 217 LEU A N 1
ATOM 1722 C CA . LEU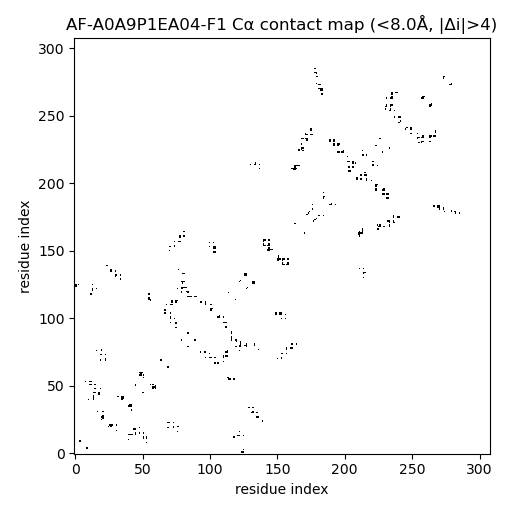 A 1 217 ? -0.816 -13.420 1.692 1.00 93.56 217 LEU A CA 1
ATOM 1723 C C . LEU A 1 217 ? -1.485 -14.138 0.525 1.00 93.56 217 LEU A C 1
ATOM 1725 O O . LEU A 1 217 ? -1.771 -13.539 -0.516 1.00 93.56 217 LEU A O 1
ATOM 1729 N N . HIS A 1 218 ? -1.765 -15.429 0.705 1.00 89.81 218 HIS A N 1
ATOM 1730 C CA . HIS A 1 218 ? -2.550 -16.206 -0.252 1.00 89.81 218 HIS A CA 1
ATOM 1731 C C . HIS A 1 218 ? -3.889 -15.503 -0.539 1.00 89.81 218 HIS A C 1
ATOM 1733 O O . HIS A 1 218 ? -4.487 -14.913 0.361 1.00 89.81 218 HIS A O 1
ATOM 1739 N N . SER A 1 219 ? -4.378 -15.567 -1.782 1.00 87.12 219 SER A N 1
ATOM 1740 C CA . SER A 1 219 ? -5.585 -14.840 -2.223 1.00 87.12 219 SER A CA 1
ATOM 1741 C C . SER A 1 219 ? -6.806 -15.112 -1.336 1.00 87.12 219 SER A C 1
ATOM 1743 O O . SER A 1 219 ? -7.546 -14.189 -1.011 1.00 87.12 219 SER A O 1
ATOM 1745 N N . ALA A 1 220 ? -6.951 -16.352 -0.859 1.00 88.06 220 ALA A N 1
ATOM 1746 C CA . ALA A 1 220 ? -7.991 -16.765 0.090 1.00 88.06 220 ALA A CA 1
ATOM 1747 C C . ALA A 1 220 ? -7.989 -15.986 1.424 1.00 88.06 220 ALA A C 1
ATOM 1749 O O . ALA A 1 220 ? -9.022 -15.912 2.081 1.00 88.06 220 ALA A O 1
ATOM 1750 N N . TYR A 1 221 ? -6.854 -15.402 1.821 1.00 89.50 221 TYR A N 1
ATOM 1751 C CA . TYR A 1 221 ? -6.704 -14.657 3.074 1.00 89.50 221 TYR A CA 1
ATOM 1752 C C . TYR A 1 221 ? -6.646 -13.138 2.872 1.00 89.50 221 TYR A C 1
ATOM 1754 O O . TYR A 1 221 ? -6.679 -12.386 3.842 1.00 89.50 221 TYR A O 1
ATOM 1762 N N . GLN A 1 222 ? -6.611 -12.643 1.631 1.00 85.75 222 GLN A N 1
ATOM 1763 C CA . GLN A 1 222 ? -6.545 -11.198 1.377 1.00 85.75 222 GLN A CA 1
ATOM 1764 C C . GLN A 1 222 ? -7.777 -10.450 1.906 1.00 85.75 222 GLN A C 1
ATOM 1766 O O . GLN A 1 222 ? -7.670 -9.282 2.285 1.00 85.75 222 GLN A O 1
ATOM 1771 N N . THR A 1 223 ? -8.928 -11.122 1.986 1.00 89.25 223 THR A N 1
ATOM 1772 C CA . THR A 1 223 ? -10.184 -10.559 2.501 1.00 89.25 223 THR A CA 1
ATOM 1773 C C . THR A 1 223 ? -10.157 -10.277 4.005 1.00 89.25 223 THR A C 1
ATOM 1775 O O . THR A 1 223 ? -11.005 -9.538 4.495 1.00 89.25 223 THR A O 1
ATOM 1778 N N . TYR A 1 224 ? -9.202 -10.842 4.755 1.00 89.31 224 TYR A N 1
ATOM 1779 C CA . TYR A 1 224 ? -9.059 -10.602 6.199 1.00 89.31 224 TYR A CA 1
ATOM 1780 C C . TYR A 1 224 ? -8.621 -9.167 6.504 1.00 89.31 224 TYR A C 1
ATOM 1782 O O . TYR A 1 224 ? 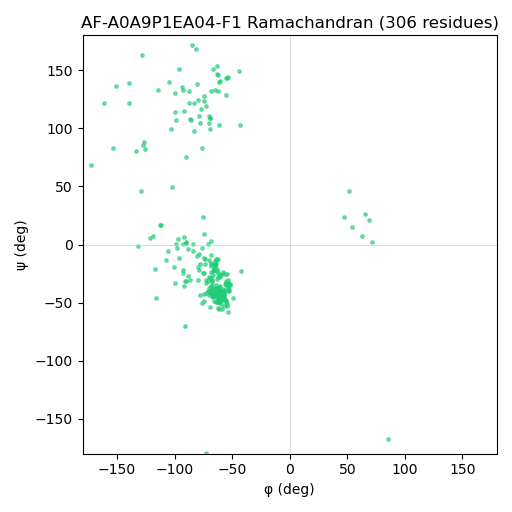-8.884 -8.657 7.585 1.00 89.31 224 TYR A O 1
ATOM 1790 N N . LEU A 1 225 ? -7.972 -8.504 5.544 1.00 90.25 225 LEU A N 1
ATOM 1791 C CA . LEU A 1 225 ? -7.454 -7.142 5.694 1.00 90.25 225 LEU A CA 1
ATOM 1792 C C . LEU A 1 225 ? -8.402 -6.078 5.132 1.00 90.25 225 LEU A C 1
ATOM 1794 O O . LEU A 1 225 ? -8.059 -4.897 5.086 1.00 90.25 225 LEU A O 1
ATOM 1798 N N . GLU A 1 226 ? -9.587 -6.476 4.672 1.00 90.75 226 GLU A N 1
ATOM 1799 C CA . GLU A 1 226 ? -10.566 -5.530 4.154 1.00 90.75 226 GLU A CA 1
ATOM 1800 C C . GLU A 1 226 ? -11.113 -4.645 5.272 1.00 90.75 226 GLU A C 1
ATOM 1802 O O . GLU A 1 226 ? -11.561 -5.119 6.314 1.00 90.75 226 GLU A O 1
ATOM 1807 N N . ARG A 1 227 ? -11.152 -3.333 5.021 1.00 89.06 227 ARG A N 1
ATOM 1808 C CA . ARG A 1 227 ? -11.708 -2.341 5.955 1.00 89.06 227 ARG A CA 1
ATOM 1809 C C . ARG A 1 227 ? -13.126 -2.694 6.420 1.00 89.06 227 ARG A C 1
ATOM 1811 O O . ARG A 1 227 ? -13.478 -2.423 7.562 1.00 89.06 227 ARG A O 1
ATOM 1818 N N . SER A 1 228 ? -13.925 -3.298 5.543 1.00 91.06 228 SER A N 1
ATOM 1819 C CA . SER A 1 228 ? -15.305 -3.718 5.813 1.00 91.06 228 SER A CA 1
ATOM 1820 C C . SER A 1 228 ? -15.429 -4.797 6.893 1.00 91.06 228 SER A C 1
ATOM 1822 O O . SER A 1 228 ? -16.534 -5.013 7.381 1.00 91.06 228 SER A O 1
ATOM 1824 N N . LYS A 1 229 ? -14.334 -5.468 7.277 1.00 92.88 229 LYS A N 1
ATOM 1825 C CA . LYS A 1 229 ? -14.313 -6.462 8.359 1.00 92.88 229 LYS A CA 1
ATOM 1826 C C . LYS A 1 229 ? -14.252 -5.846 9.752 1.00 92.88 229 LYS A C 1
ATOM 1828 O O . LYS A 1 229 ? -14.612 -6.518 10.711 1.00 92.88 229 LYS A O 1
ATOM 1833 N N . PHE A 1 230 ? -13.826 -4.586 9.853 1.00 94.12 230 PHE A N 1
ATOM 1834 C CA . PHE A 1 230 ? -13.607 -3.901 11.129 1.00 94.12 230 PHE A CA 1
ATOM 1835 C C . PHE A 1 230 ? -14.302 -2.528 11.197 1.00 94.12 230 PHE A C 1
ATOM 1837 O O . PHE A 1 230 ? -13.645 -1.541 11.538 1.00 94.12 230 PHE A O 1
ATOM 1844 N N . PRO A 1 231 ? -15.579 -2.381 10.792 1.00 94.56 231 PRO A N 1
ATOM 1845 C CA . PRO A 1 231 ? -16.194 -1.065 10.661 1.00 94.56 231 PRO A CA 1
ATOM 1846 C C . PRO A 1 231 ? -16.272 -0.293 11.987 1.00 94.56 231 PRO A C 1
ATOM 1848 O O . PRO A 1 231 ? -16.034 0.916 11.979 1.00 94.56 231 PRO A O 1
ATOM 1851 N N . ILE A 1 232 ? -16.561 -0.951 13.115 1.00 96.06 232 ILE A N 1
ATOM 1852 C CA . ILE A 1 232 ? -16.647 -0.302 14.430 1.00 96.06 232 ILE A CA 1
ATOM 1853 C C . ILE A 1 232 ? -15.246 -0.003 14.963 1.00 96.06 232 ILE A C 1
ATOM 1855 O O . ILE A 1 232 ? -14.972 1.140 15.334 1.00 96.06 232 ILE A O 1
ATOM 1859 N N . LEU A 1 233 ? -14.343 -0.988 14.971 1.00 95.75 233 LEU A N 1
ATOM 1860 C CA . LEU A 1 233 ? -12.973 -0.812 15.463 1.00 95.75 233 LEU A CA 1
ATOM 1861 C C . LEU A 1 233 ? -12.226 0.262 14.669 1.00 95.75 233 LEU A C 1
ATOM 1863 O O . LEU A 1 233 ? -11.560 1.114 15.258 1.00 95.75 233 LEU A O 1
ATOM 1867 N N . PHE A 1 234 ? -12.378 0.273 13.343 1.00 95.00 234 PHE A N 1
ATOM 1868 C CA . PHE A 1 234 ? -11.775 1.295 12.496 1.00 95.00 234 PHE A CA 1
ATOM 1869 C C . PHE A 1 234 ? -12.373 2.681 12.766 1.00 95.00 234 PHE A C 1
ATOM 1871 O O . PHE A 1 234 ? -11.624 3.648 12.885 1.00 95.00 234 PHE A O 1
ATOM 1878 N N . ALA A 1 235 ? -13.695 2.793 12.934 1.00 94.31 235 ALA A N 1
ATOM 1879 C CA . ALA A 1 235 ? -14.334 4.065 13.274 1.00 94.31 235 ALA A CA 1
ATOM 1880 C C . ALA A 1 235 ? -13.860 4.618 14.632 1.00 94.31 235 ALA A C 1
ATOM 1882 O O . ALA A 1 235 ? -13.588 5.815 14.750 1.00 94.31 235 ALA A O 1
ATOM 1883 N N . VAL A 1 236 ? -13.715 3.753 15.642 1.00 94.56 236 VAL A N 1
ATOM 1884 C CA . VAL A 1 236 ? -13.147 4.123 16.948 1.00 94.56 236 VAL A CA 1
ATOM 1885 C C . VAL A 1 236 ? -11.701 4.601 16.787 1.00 94.56 236 VAL A C 1
ATOM 1887 O O . VAL A 1 236 ? -11.360 5.677 17.279 1.00 94.56 236 VAL A O 1
ATOM 1890 N N . ALA A 1 237 ? -10.871 3.854 16.055 1.00 93.69 237 ALA A N 1
ATOM 1891 C CA . ALA A 1 237 ? -9.477 4.206 15.795 1.00 93.69 237 ALA A CA 1
ATOM 1892 C C . ALA A 1 237 ? -9.330 5.563 15.082 1.00 93.69 237 ALA A C 1
ATOM 1894 O O . ALA A 1 237 ? -8.515 6.392 15.490 1.00 93.69 237 ALA A O 1
ATOM 1895 N N . CYS A 1 238 ? -10.153 5.826 14.059 1.00 90.75 238 CYS A N 1
ATOM 1896 C CA . CYS A 1 238 ? -10.200 7.116 13.369 1.00 90.75 238 CYS A CA 1
ATOM 1897 C C . CYS A 1 238 ? -10.500 8.261 14.340 1.00 90.75 238 CYS A C 1
ATOM 1899 O O . CYS A 1 238 ? -9.710 9.201 14.423 1.00 90.75 238 CYS A O 1
ATOM 1901 N N . LYS A 1 239 ? -11.575 8.158 15.134 1.00 90.50 239 LYS A N 1
ATOM 1902 C CA . LYS A 1 239 ? -11.930 9.198 16.114 1.00 90.50 239 LYS A CA 1
ATOM 1903 C C . LYS A 1 239 ? -10.830 9.433 17.144 1.00 90.50 239 LYS A C 1
ATOM 1905 O O . LYS A 1 239 ? -10.556 10.574 17.504 1.00 90.50 239 LYS A O 1
ATOM 1910 N N . LEU A 1 240 ? -10.182 8.371 17.619 1.00 90.06 240 LEU A N 1
ATOM 1911 C CA . LEU A 1 240 ? -9.069 8.496 18.559 1.00 90.06 240 LEU A CA 1
ATOM 1912 C C . LEU A 1 240 ? -7.881 9.237 17.933 1.00 90.06 240 LEU A C 1
ATOM 1914 O O . LEU A 1 240 ? -7.340 10.144 18.569 1.00 90.06 240 LEU A O 1
ATOM 1918 N N . LYS A 1 241 ? -7.512 8.924 16.681 1.00 87.44 241 LYS A N 1
ATOM 1919 C CA . LYS A 1 241 ? -6.455 9.659 15.967 1.00 87.44 241 LYS A CA 1
ATOM 1920 C C . LYS A 1 241 ? -6.818 11.125 15.727 1.00 87.44 241 LYS A C 1
ATOM 1922 O O . LYS A 1 241 ? -5.954 11.984 15.901 1.00 87.44 241 LYS A O 1
ATOM 1927 N N . GLU A 1 242 ? -8.065 11.428 15.361 1.00 84.81 242 GLU A N 1
ATOM 1928 C CA . GLU A 1 242 ? -8.532 12.809 15.149 1.00 84.81 242 GLU A CA 1
ATOM 1929 C C . GLU A 1 242 ? -8.361 13.649 16.415 1.00 84.81 242 GLU A C 1
ATOM 1931 O O . GLU A 1 242 ? -7.837 14.766 16.367 1.00 84.81 242 GLU A O 1
ATOM 1936 N N . LEU A 1 243 ? -8.742 13.076 17.559 1.00 82.50 243 LEU A N 1
ATOM 1937 C CA . LEU A 1 243 ? -8.630 13.718 18.866 1.00 82.50 243 LEU A CA 1
ATOM 1938 C C . LEU A 1 243 ? -7.174 13.893 19.314 1.00 82.50 243 LEU A C 1
ATOM 1940 O O . LEU A 1 243 ? -6.856 14.901 19.943 1.00 82.50 243 LEU A O 1
ATOM 1944 N N . ALA A 1 244 ? -6.299 12.933 19.003 1.00 78.12 244 ALA A N 1
ATOM 1945 C CA . ALA A 1 244 ? -4.894 12.970 19.400 1.00 78.12 244 ALA A CA 1
ATOM 1946 C C . ALA A 1 244 ? -4.071 13.974 18.583 1.00 78.12 244 ALA A C 1
ATOM 1948 O O . ALA A 1 244 ? -3.248 14.694 19.143 1.00 78.12 244 ALA A O 1
ATOM 1949 N N . HIS A 1 245 ? -4.288 14.033 17.267 1.00 66.50 245 HIS A N 1
ATOM 1950 C CA . HIS A 1 245 ? -3.351 14.711 16.377 1.00 66.50 245 HIS A CA 1
ATOM 1951 C C . HIS A 1 245 ? -3.841 16.054 15.821 1.00 66.50 245 HIS A C 1
ATOM 1953 O O . HIS A 1 245 ? -3.025 16.784 15.271 1.00 66.50 245 HIS A O 1
ATOM 1959 N N . LYS A 1 246 ? -5.129 16.428 15.930 1.00 55.09 246 LYS A N 1
ATOM 1960 C CA . LYS A 1 246 ? -5.698 17.579 15.177 1.00 55.09 246 LYS A CA 1
ATOM 1961 C C . LYS A 1 246 ? -5.318 17.556 13.677 1.00 55.09 246 LYS A C 1
ATOM 1963 O O . LYS A 1 246 ? -5.265 18.598 13.030 1.00 55.09 246 LYS A O 1
ATOM 1968 N N . VAL A 1 247 ? -5.000 16.382 13.128 1.00 52.72 247 VAL A N 1
ATOM 1969 C CA . VAL A 1 247 ? -4.389 16.243 11.803 1.00 52.72 247 VAL A CA 1
ATOM 1970 C C . VAL A 1 247 ? -5.480 16.176 10.737 1.00 52.72 247 VAL A C 1
ATOM 1972 O O . VAL A 1 247 ? -6.332 15.288 10.749 1.00 52.72 247 VAL A O 1
ATOM 1975 N N . GLU A 1 248 ? -5.429 17.107 9.783 1.00 53.41 248 GLU A N 1
ATOM 1976 C CA . GLU A 1 248 ? -6.391 17.197 8.677 1.00 53.41 248 GLU A CA 1
ATOM 1977 C C . GLU A 1 248 ? -6.329 16.013 7.708 1.00 53.41 248 GLU A C 1
ATOM 1979 O O . GLU A 1 248 ? -7.334 15.719 7.064 1.00 53.41 248 GLU A O 1
ATOM 1984 N N . SER A 1 249 ? -5.210 15.279 7.636 1.00 55.12 249 SER A N 1
ATOM 1985 C CA . SER A 1 249 ? -5.083 14.124 6.733 1.00 55.12 249 SER A CA 1
ATOM 1986 C C . SER A 1 249 ? -6.025 12.969 7.089 1.00 55.12 249 SER A C 1
ATOM 1988 O O . SER A 1 249 ? -6.340 12.155 6.224 1.00 55.12 249 SER A O 1
ATOM 1990 N N . ILE A 1 250 ? -6.557 12.922 8.317 1.00 56.72 250 ILE A N 1
ATOM 1991 C CA . ILE A 1 250 ? -7.552 11.914 8.706 1.00 56.72 250 ILE A CA 1
ATOM 1992 C C . ILE A 1 250 ? -8.884 12.137 7.968 1.00 56.72 250 ILE A C 1
ATOM 1994 O O . ILE A 1 250 ? -9.555 11.167 7.619 1.00 56.72 250 ILE A O 1
ATOM 1998 N N . LYS A 1 251 ? -9.203 13.389 7.596 1.00 56.47 251 LYS A N 1
ATOM 1999 C CA . LYS A 1 251 ? -10.400 13.734 6.805 1.00 56.47 251 LYS A CA 1
ATOM 2000 C C . LYS A 1 251 ? -10.382 13.137 5.392 1.00 56.47 251 LYS A C 1
ATOM 2002 O O . LYS A 1 251 ? -11.423 13.079 4.750 1.00 56.47 251 LYS A O 1
ATOM 2007 N N . GLN A 1 252 ? -9.220 12.700 4.900 1.00 58.66 252 GLN A N 1
ATOM 2008 C CA . GLN A 1 252 ? -9.085 12.076 3.578 1.00 58.66 252 GLN A CA 1
ATOM 2009 C C . GLN A 1 252 ? -9.483 10.592 3.579 1.00 58.66 252 GLN A C 1
ATOM 2011 O O . GLN A 1 252 ? -9.588 9.974 2.517 1.00 58.66 252 GLN A O 1
ATOM 2016 N N . PHE A 1 253 ? -9.700 9.988 4.752 1.00 61.94 253 PHE A N 1
ATOM 2017 C CA . PHE A 1 253 ? -10.170 8.613 4.840 1.00 61.94 253 PHE A CA 1
ATOM 2018 C C . PHE A 1 253 ? -11.696 8.562 4.809 1.00 61.94 253 PHE A C 1
ATOM 2020 O O . PHE A 1 253 ? -12.376 9.234 5.577 1.00 61.94 253 PHE A O 1
ATOM 2027 N N . VAL A 1 254 ? -12.239 7.683 3.964 1.00 63.72 254 VAL A N 1
ATOM 2028 C CA . VAL A 1 254 ? -13.658 7.313 4.025 1.00 63.72 254 VAL A CA 1
ATOM 2029 C C . VAL A 1 254 ? -13.886 6.504 5.301 1.00 63.72 254 VAL A C 1
ATOM 2031 O O . VAL A 1 254 ? -13.558 5.310 5.362 1.00 63.72 254 VAL A O 1
ATOM 2034 N N . VAL A 1 255 ? -14.393 7.181 6.327 1.00 70.56 255 VAL A N 1
ATOM 2035 C CA . VAL A 1 255 ? -14.825 6.579 7.588 1.00 70.56 255 VAL A CA 1
ATOM 2036 C C . VAL A 1 255 ? -16.226 5.980 7.382 1.00 70.56 255 VAL A C 1
ATOM 2038 O O . VAL A 1 255 ? -17.045 6.603 6.709 1.00 70.56 255 VAL A O 1
ATOM 2041 N N . PRO A 1 256 ? -16.529 4.781 7.910 1.00 69.06 256 PRO A N 1
ATOM 2042 C CA . PRO A 1 256 ? -17.862 4.198 7.772 1.00 69.06 256 PRO A CA 1
ATOM 2043 C C . PRO A 1 256 ? -18.944 5.063 8.445 1.00 69.06 256 PRO A C 1
ATOM 2045 O O . PRO A 1 256 ? -18.705 5.608 9.522 1.00 69.06 256 PRO A O 1
ATOM 2048 N N . ASP A 1 257 ? -20.160 5.104 7.884 1.00 72.38 257 ASP A N 1
ATOM 2049 C CA . ASP A 1 257 ? -21.302 5.882 8.416 1.00 72.38 257 ASP A CA 1
ATOM 2050 C C . ASP A 1 257 ? -21.632 5.565 9.889 1.00 72.38 257 ASP A C 1
ATOM 2052 O O . ASP A 1 257 ? -22.129 6.413 10.636 1.00 72.38 257 ASP A O 1
ATOM 2056 N N . ILE A 1 258 ? -21.284 4.356 10.351 1.00 77.44 258 ILE A N 1
ATOM 2057 C CA . ILE A 1 258 ? -21.446 3.926 11.748 1.00 77.44 258 ILE A CA 1
ATOM 2058 C C . ILE A 1 258 ? -20.600 4.738 12.740 1.00 77.44 258 ILE A C 1
ATOM 2060 O O . ILE A 1 258 ? -20.832 4.662 13.948 1.00 77.44 258 ILE A O 1
ATOM 2064 N N . ALA A 1 259 ? -19.645 5.544 12.268 1.00 69.00 259 ALA A N 1
ATOM 2065 C CA . ALA A 1 259 ? -18.820 6.390 13.122 1.00 69.00 259 ALA A CA 1
ATOM 2066 C C . ALA A 1 259 ? -19.635 7.388 13.953 1.00 69.00 259 ALA A C 1
ATOM 2068 O O . ALA A 1 259 ? -19.206 7.772 15.041 1.00 69.00 259 ALA A O 1
ATOM 2069 N N . SER A 1 260 ? -20.829 7.767 13.499 1.00 76.62 260 SER A N 1
ATOM 2070 C CA . SER A 1 260 ? -21.744 8.639 14.248 1.00 76.62 260 SER A CA 1
ATOM 2071 C C . SER A 1 260 ? -22.617 7.894 15.265 1.00 76.62 260 SER A C 1
ATOM 2073 O O . SER A 1 260 ? -23.417 8.522 15.955 1.00 76.62 260 SER A O 1
ATOM 2075 N N . SER A 1 261 ? -22.480 6.570 15.389 1.00 89.12 261 SER A N 1
ATOM 2076 C CA . SER A 1 261 ? -23.255 5.787 16.354 1.00 89.12 261 SER A CA 1
ATOM 2077 C C . SER A 1 261 ? -22.896 6.130 17.806 1.00 89.12 261 SER A C 1
ATOM 2079 O O . SER A 1 261 ? -21.761 6.507 18.135 1.00 89.12 261 SER A O 1
ATOM 2081 N N . SER A 1 262 ? -23.878 5.968 18.698 1.00 91.69 262 SER A N 1
ATOM 2082 C CA . SER A 1 262 ? -23.670 6.079 20.146 1.00 91.69 262 SER A CA 1
ATOM 2083 C C . SER A 1 262 ? -22.620 5.080 20.626 1.00 91.69 262 SER A C 1
ATOM 2085 O O . SER A 1 262 ? -21.716 5.470 21.356 1.00 91.69 262 SER A O 1
ATOM 2087 N N . LEU A 1 263 ? -22.658 3.846 20.108 1.00 94.19 263 LEU A N 1
ATOM 2088 C CA . LEU A 1 263 ? -21.691 2.797 20.428 1.00 94.19 263 LEU A CA 1
ATOM 2089 C C . LEU A 1 263 ? -20.245 3.248 20.181 1.00 94.19 263 LEU A C 1
ATOM 2091 O O . LEU A 1 263 ? -19.426 3.181 21.091 1.00 94.19 263 LEU A O 1
ATOM 2095 N N . VAL A 1 264 ? -19.925 3.757 18.986 1.00 94.88 264 VAL A N 1
ATOM 2096 C CA . VAL A 1 264 ? -18.564 4.238 18.678 1.00 94.88 264 VAL A CA 1
ATOM 2097 C C . VAL A 1 264 ? -18.153 5.362 19.632 1.00 94.88 264 VAL A C 1
ATOM 2099 O O . VAL A 1 264 ? -17.020 5.395 20.106 1.00 94.88 264 VAL A O 1
ATOM 2102 N N . THR A 1 265 ? -19.069 6.277 19.944 1.00 93.81 265 THR A N 1
ATOM 2103 C CA . THR A 1 265 ? -18.797 7.392 20.861 1.00 93.81 265 THR A CA 1
ATOM 2104 C C . THR A 1 265 ? -18.519 6.910 22.287 1.00 93.81 265 THR A C 1
ATOM 2106 O O . THR A 1 265 ? -17.611 7.428 22.938 1.00 93.81 265 THR A O 1
ATOM 2109 N N . ASP A 1 266 ? -19.252 5.905 22.758 1.00 95.69 266 ASP A N 1
ATOM 2110 C CA . ASP A 1 266 ? -19.067 5.322 24.086 1.00 95.69 266 ASP A CA 1
ATOM 2111 C C . ASP A 1 266 ? -17.750 4.539 24.179 1.00 95.69 266 ASP A C 1
ATOM 2113 O O . ASP A 1 266 ? -17.001 4.719 25.138 1.00 95.69 266 ASP A O 1
ATOM 2117 N N . LEU A 1 267 ? -17.398 3.765 23.145 1.00 96.56 267 LEU A N 1
ATOM 2118 C CA . LEU A 1 267 ? -16.114 3.054 23.069 1.00 96.56 267 LEU A CA 1
ATOM 2119 C C . LEU A 1 267 ? -14.919 4.021 23.048 1.00 96.56 267 LEU A C 1
ATOM 2121 O O . LEU A 1 267 ? -13.914 3.781 23.716 1.00 96.56 267 LEU A O 1
ATOM 2125 N N . VAL A 1 268 ? -15.022 5.143 22.326 1.00 95.31 268 VAL A N 1
ATOM 2126 C CA . VAL A 1 268 ? -13.981 6.187 22.322 1.00 95.31 268 VAL A CA 1
ATOM 2127 C C . VAL A 1 268 ? -13.790 6.777 23.721 1.00 95.31 268 VAL A C 1
ATOM 2129 O O . VAL A 1 268 ? -12.651 6.908 24.173 1.00 95.31 268 VAL A O 1
ATOM 2132 N N . LYS A 1 269 ? -14.880 7.105 24.429 1.00 95.31 269 LYS A N 1
ATOM 2133 C CA . LYS A 1 269 ? -14.806 7.620 25.807 1.00 95.31 269 LYS A CA 1
ATOM 2134 C C . LYS A 1 269 ? -14.159 6.605 26.746 1.00 95.31 269 LYS A C 1
ATOM 2136 O O . LYS A 1 269 ? -13.227 6.964 27.462 1.00 95.31 269 LYS A O 1
ATOM 2141 N N . GLU A 1 270 ? -14.592 5.345 26.684 1.00 94.62 270 GLU A N 1
ATOM 2142 C CA . GLU A 1 270 ? -14.030 4.264 27.499 1.00 94.62 270 GLU A CA 1
ATOM 2143 C C . GLU A 1 270 ? -12.519 4.113 27.253 1.00 94.62 270 GLU A C 1
ATOM 2145 O O . GLU A 1 270 ? -11.730 4.043 28.197 1.00 94.62 270 GLU A O 1
ATOM 2150 N N . HIS A 1 271 ? -12.085 4.149 25.989 1.00 93.69 271 HIS A N 1
ATOM 2151 C CA . HIS A 1 271 ? -10.667 4.107 25.639 1.00 93.69 271 HIS A CA 1
ATOM 2152 C C . HIS A 1 271 ? -9.881 5.288 26.239 1.00 93.69 271 HIS A C 1
ATOM 2154 O O . HIS A 1 271 ? -8.801 5.102 26.804 1.00 93.69 271 HIS A O 1
ATOM 2160 N N . GLN A 1 272 ? -10.407 6.511 26.147 1.00 92.50 272 GLN A N 1
ATOM 2161 C CA . GLN A 1 272 ? -9.751 7.695 26.710 1.00 92.50 272 GLN A CA 1
ATOM 2162 C C . GLN A 1 272 ? -9.648 7.633 28.238 1.00 92.50 272 GLN A C 1
ATOM 2164 O O . GLN A 1 272 ? -8.623 8.015 28.804 1.00 92.50 272 GLN A O 1
ATOM 2169 N N . GLU A 1 273 ? -10.688 7.150 28.916 1.00 92.31 273 GLU A N 1
ATOM 2170 C CA . GLU A 1 273 ? -10.676 6.918 30.363 1.00 92.31 273 GLU A CA 1
ATOM 2171 C C . GLU A 1 273 ? -9.649 5.850 30.746 1.00 92.31 273 GLU A C 1
ATOM 2173 O O . GLU A 1 273 ? -8.875 6.039 31.690 1.00 92.31 273 GLU A O 1
ATOM 2178 N N . PHE A 1 274 ? -9.563 4.771 29.962 1.00 88.75 274 PHE A N 1
ATOM 2179 C CA . PHE A 1 274 ? -8.550 3.737 30.131 1.00 88.75 274 PHE A CA 1
ATOM 2180 C C . PHE A 1 274 ? -7.129 4.317 30.052 1.00 88.75 274 PHE A C 1
ATOM 2182 O O . PHE A 1 274 ? -6.326 4.069 30.956 1.00 88.75 274 PHE A O 1
ATOM 2189 N N . LEU A 1 275 ? -6.829 5.150 29.047 1.00 86.75 275 LEU A N 1
ATOM 2190 C CA . LEU A 1 275 ? -5.521 5.807 28.922 1.00 86.75 275 LEU A CA 1
ATOM 2191 C C . LEU A 1 275 ? -5.227 6.760 30.091 1.00 86.75 275 LEU A C 1
ATOM 2193 O O . LEU A 1 275 ? -4.128 6.728 30.646 1.00 86.75 275 LEU A O 1
ATOM 2197 N N . LYS A 1 276 ? -6.212 7.566 30.513 1.00 85.81 276 LYS A N 1
ATOM 2198 C CA . LYS A 1 276 ? -6.078 8.495 31.653 1.00 85.81 276 LYS A CA 1
ATOM 2199 C C . LYS A 1 276 ? -5.836 7.776 32.979 1.00 85.81 276 LYS A C 1
ATOM 2201 O O . LYS A 1 276 ? -5.158 8.315 33.846 1.00 85.81 276 LYS A O 1
ATOM 2206 N N . SER A 1 277 ? -6.351 6.556 33.134 1.00 79.00 277 SER A N 1
ATOM 2207 C CA . SER A 1 277 ? -6.210 5.770 34.366 1.00 79.00 277 SER A CA 1
ATOM 2208 C C . SER A 1 277 ? -4.794 5.225 34.625 1.00 79.00 277 SER A C 1
ATOM 2210 O O . SER A 1 277 ? -4.587 4.519 35.610 1.00 79.00 277 SER A O 1
ATOM 2212 N N . GLY A 1 278 ? -3.812 5.503 33.754 1.00 64.88 278 GLY A N 1
ATOM 2213 C CA . GLY A 1 278 ? -2.415 5.081 33.936 1.00 64.88 278 GLY A CA 1
ATOM 2214 C C . GLY A 1 278 ? -2.176 3.576 33.760 1.00 64.88 278 GLY A C 1
ATOM 2215 O O . GLY A 1 278 ? -1.047 3.105 33.876 1.00 64.88 278 GLY A O 1
ATOM 2216 N N . LYS A 1 279 ? -3.214 2.803 33.413 1.00 57.84 279 LYS A N 1
ATOM 2217 C CA . LYS A 1 279 ? -3.112 1.364 33.108 1.00 57.84 279 LYS A CA 1
ATOM 2218 C C . LYS A 1 279 ? -2.338 1.077 31.810 1.00 57.84 279 LYS A C 1
ATOM 2220 O O . LYS A 1 279 ? -1.980 -0.068 31.556 1.00 57.84 279 LYS A O 1
ATOM 2225 N N . SER A 1 280 ? -2.024 2.118 31.035 1.00 54.72 280 SER A N 1
ATOM 2226 C CA . SER A 1 280 ? -1.230 2.085 29.802 1.00 54.72 280 SER A CA 1
ATOM 2227 C C . SER A 1 280 ? 0.216 2.573 30.025 1.00 54.72 280 SER A C 1
ATOM 2229 O O . SER A 1 280 ? 0.736 3.407 29.292 1.00 54.72 280 SER A O 1
ATOM 2231 N N . ASN A 1 281 ? 0.923 2.054 31.037 1.00 50.34 281 ASN A N 1
ATOM 2232 C CA . ASN A 1 281 ? 2.368 2.320 31.207 1.00 50.34 281 ASN A CA 1
ATOM 2233 C C . ASN A 1 281 ? 3.250 1.665 30.114 1.00 50.34 281 ASN A C 1
ATOM 2235 O O . ASN A 1 281 ? 4.474 1.762 30.154 1.00 50.34 281 ASN A O 1
ATOM 2239 N N . ILE A 1 282 ? 2.636 1.007 29.126 1.00 52.25 282 ILE A N 1
ATOM 2240 C CA . ILE A 1 282 ? 3.300 0.339 27.998 1.00 52.25 282 ILE A CA 1
ATOM 2241 C C . ILE A 1 282 ? 3.511 1.315 26.827 1.00 52.25 282 ILE A C 1
ATOM 2243 O O . ILE A 1 282 ? 4.495 1.188 26.099 1.00 52.25 282 ILE A O 1
ATOM 2247 N N . LEU A 1 283 ? 2.662 2.344 26.695 1.00 45.06 283 LEU A N 1
ATOM 2248 C CA . LEU A 1 283 ? 2.691 3.265 25.556 1.00 45.06 283 LEU A CA 1
ATOM 2249 C C . LEU A 1 283 ? 3.985 4.080 25.465 1.00 45.06 283 LEU A C 1
ATOM 2251 O O . LEU A 1 283 ? 4.528 4.242 24.381 1.00 45.06 283 LEU A O 1
ATOM 2255 N N . LYS A 1 284 ? 4.525 4.533 26.606 1.00 44.06 284 LYS A N 1
ATOM 2256 C CA . LYS A 1 284 ? 5.786 5.293 26.637 1.00 44.06 284 LYS A CA 1
ATOM 2257 C C . LYS A 1 284 ? 7.005 4.464 26.222 1.00 44.06 284 LYS A C 1
ATOM 2259 O O . LYS A 1 284 ? 7.965 5.042 25.745 1.00 44.06 284 LYS A O 1
ATOM 2264 N N . ARG A 1 285 ? 6.968 3.135 26.388 1.00 45.44 285 ARG A N 1
ATOM 2265 C CA . ARG A 1 285 ? 8.085 2.240 26.032 1.00 45.44 285 ARG A CA 1
ATOM 2266 C C . ARG A 1 285 ? 8.016 1.729 24.594 1.00 45.44 285 ARG A C 1
ATOM 2268 O O . ARG A 1 285 ? 9.054 1.473 24.013 1.00 45.44 285 ARG A O 1
ATOM 2275 N N . HIS A 1 286 ? 6.820 1.554 24.030 1.00 43.25 286 HIS A N 1
ATOM 2276 C CA . HIS A 1 286 ? 6.675 1.126 22.631 1.00 43.25 286 HIS A CA 1
ATOM 2277 C C . HIS A 1 286 ? 6.701 2.291 21.641 1.00 43.25 286 HIS A C 1
ATOM 2279 O O . HIS A 1 286 ? 7.175 2.104 20.529 1.00 43.25 286 HIS A O 1
ATOM 2285 N N . ILE A 1 287 ? 6.235 3.483 22.039 1.00 44.12 287 ILE A N 1
ATOM 2286 C CA . ILE A 1 287 ? 6.451 4.689 21.234 1.00 44.12 287 ILE A CA 1
ATOM 2287 C C . ILE A 1 287 ? 7.939 5.044 21.239 1.00 44.12 287 ILE A C 1
ATOM 2289 O O . ILE A 1 287 ? 8.435 5.289 20.159 1.00 44.12 287 ILE A O 1
ATOM 2293 N N . SER A 1 288 ? 8.674 4.948 22.363 1.00 39.53 288 SER A N 1
ATOM 2294 C CA . SER A 1 288 ? 10.145 5.058 22.290 1.00 39.53 288 SER A CA 1
ATOM 2295 C C . SER A 1 288 ? 10.719 3.961 21.397 1.00 39.53 288 SER A C 1
ATOM 2297 O O . SER A 1 288 ? 11.384 4.292 20.451 1.00 39.53 288 SER A O 1
ATOM 2299 N N . PHE A 1 289 ? 10.345 2.685 21.529 1.00 37.75 289 PHE A N 1
ATOM 2300 C CA . PHE A 1 289 ? 10.892 1.652 20.634 1.00 37.75 289 PHE A CA 1
ATOM 2301 C C . PHE A 1 289 ? 10.666 1.921 19.128 1.00 37.75 289 PHE A C 1
ATOM 2303 O O . PHE A 1 289 ? 11.566 1.683 18.330 1.00 37.75 289 PHE A O 1
ATOM 2310 N N . LEU A 1 290 ? 9.491 2.423 18.731 1.00 39.78 290 LEU A N 1
ATOM 2311 C CA . LEU A 1 290 ? 9.195 2.767 17.333 1.00 39.78 290 LEU A CA 1
ATOM 2312 C C . LEU A 1 290 ? 9.785 4.119 16.908 1.00 39.78 290 LEU A C 1
ATOM 2314 O O . LEU A 1 290 ? 10.099 4.280 15.737 1.00 39.78 290 LEU A O 1
ATOM 2318 N N . THR A 1 291 ? 9.922 5.078 17.824 1.00 39.78 291 THR A N 1
ATOM 2319 C CA . THR A 1 291 ? 10.538 6.388 17.576 1.00 39.78 291 THR A CA 1
ATOM 2320 C C . THR A 1 291 ? 12.062 6.282 17.566 1.00 39.78 291 THR A C 1
ATOM 2322 O O . THR A 1 291 ? 12.653 6.759 16.618 1.00 39.78 291 THR A O 1
ATOM 2325 N N . ASP A 1 292 ? 12.671 5.545 18.492 1.00 36.03 292 ASP A N 1
ATOM 2326 C CA . ASP A 1 292 ? 14.101 5.223 18.566 1.00 36.03 292 ASP A CA 1
ATOM 2327 C C . ASP A 1 292 ? 14.541 4.458 17.295 1.00 36.03 292 ASP A C 1
ATOM 2329 O O . ASP A 1 292 ? 15.521 4.828 16.675 1.00 36.03 292 ASP A O 1
ATOM 2333 N N . HIS A 1 293 ? 13.756 3.500 16.770 1.00 39.12 293 HIS A N 1
ATOM 2334 C CA . HIS A 1 293 ? 14.075 2.850 15.475 1.00 39.12 293 HIS A CA 1
ATOM 2335 C C . HIS A 1 293 ? 13.818 3.734 14.240 1.00 39.12 293 HIS A C 1
ATOM 2337 O O . HIS A 1 293 ? 14.278 3.410 13.144 1.00 39.12 293 HIS A O 1
ATOM 2343 N N . LEU A 1 294 ? 13.049 4.815 14.390 1.00 36.59 294 LEU A N 1
ATOM 2344 C CA . LEU A 1 294 ? 12.847 5.810 13.339 1.00 36.59 294 LEU A CA 1
ATOM 2345 C C . LEU A 1 294 ? 13.854 6.959 13.442 1.00 36.59 294 LEU A C 1
ATOM 2347 O O . LEU A 1 294 ? 14.107 7.561 12.414 1.00 36.59 294 LEU A O 1
ATOM 2351 N N . GLU A 1 295 ? 14.424 7.252 14.614 1.00 34.06 295 GLU A N 1
ATOM 2352 C CA . GLU A 1 295 ? 15.416 8.309 14.870 1.00 34.06 295 GLU A CA 1
ATOM 2353 C C . GLU A 1 295 ? 16.857 7.781 14.735 1.00 34.06 295 GLU A C 1
ATOM 2355 O O . GLU A 1 295 ? 17.673 8.449 14.105 1.00 34.06 295 GLU A O 1
ATOM 2360 N N . ASP A 1 296 ? 17.145 6.534 15.132 1.00 34.72 296 ASP A N 1
ATOM 2361 C CA . ASP A 1 296 ? 18.437 5.861 14.882 1.00 34.72 296 ASP A CA 1
ATOM 2362 C C . ASP A 1 296 ? 18.680 5.618 13.375 1.00 34.72 296 ASP A C 1
ATOM 2364 O O . ASP A 1 296 ? 19.815 5.497 12.923 1.00 34.72 296 ASP A O 1
ATOM 2368 N N . ALA A 1 297 ? 17.620 5.626 12.556 1.00 38.72 297 ALA A N 1
ATOM 2369 C CA . ALA A 1 297 ? 17.717 5.632 11.092 1.00 38.72 297 ALA A CA 1
ATOM 2370 C C . ALA A 1 297 ? 18.095 7.012 10.499 1.00 38.72 297 ALA A C 1
ATOM 2372 O O . ALA A 1 297 ? 18.249 7.131 9.279 1.00 38.72 297 ALA A O 1
ATOM 2373 N N . PHE A 1 298 ? 18.226 8.052 11.335 1.00 40.22 298 PHE A N 1
ATOM 2374 C CA . PHE A 1 298 ? 18.576 9.421 10.938 1.00 40.22 298 PHE A CA 1
ATOM 2375 C C . PHE A 1 298 ? 19.700 10.074 11.768 1.00 40.22 298 PHE A C 1
ATOM 2377 O O . PHE A 1 298 ? 20.071 11.196 11.423 1.00 40.22 298 PHE A O 1
ATOM 2384 N N . GLU A 1 299 ? 20.273 9.418 12.788 1.00 37.69 299 GLU A N 1
ATOM 2385 C CA . GLU A 1 299 ? 21.323 10.018 13.643 1.00 37.69 299 GLU A CA 1
ATOM 2386 C C . GLU A 1 299 ? 22.685 9.290 13.701 1.00 37.69 299 GLU A C 1
ATOM 2388 O O . GLU A 1 299 ? 23.588 9.777 14.377 1.00 37.69 299 GLU A O 1
ATOM 2393 N N . GLU A 1 300 ? 22.939 8.228 12.928 1.00 42.69 300 GLU A N 1
ATOM 2394 C CA . GLU A 1 300 ? 24.325 7.756 12.716 1.00 42.69 300 GLU A CA 1
ATOM 2395 C C . GLU A 1 300 ? 24.969 8.426 11.489 1.00 42.69 300 GLU A C 1
ATOM 2397 O O . GLU A 1 300 ? 25.077 7.822 10.427 1.00 42.69 300 GLU A O 1
ATOM 2402 N N . ASP A 1 301 ? 25.350 9.703 11.638 1.00 39.72 301 ASP A N 1
ATOM 2403 C CA . ASP A 1 301 ? 26.671 10.214 11.215 1.00 39.72 301 ASP A CA 1
ATOM 2404 C C . ASP A 1 301 ? 26.872 11.672 11.683 1.00 39.72 301 ASP A C 1
ATOM 2406 O O . ASP A 1 301 ? 26.898 12.629 10.905 1.00 39.72 301 ASP A O 1
ATOM 2410 N N . SER A 1 302 ? 27.004 11.878 12.994 1.00 46.88 302 SER A N 1
ATOM 2411 C CA . SER A 1 302 ? 27.714 13.059 13.494 1.00 46.88 302 SER A CA 1
ATOM 2412 C C . SER A 1 302 ? 28.311 12.809 14.876 1.00 46.88 302 SER A C 1
ATOM 2414 O O . SER A 1 302 ? 27.751 13.219 15.890 1.00 46.88 302 SER A O 1
ATOM 2416 N N . THR A 1 303 ? 29.488 12.190 14.907 1.00 37.38 303 THR A N 1
ATOM 2417 C CA . THR A 1 303 ? 30.504 12.537 15.907 1.00 37.38 303 THR A CA 1
ATOM 2418 C C . THR A 1 303 ? 31.878 12.544 15.261 1.00 37.38 303 THR A C 1
ATOM 2420 O O . THR A 1 303 ? 32.313 11.555 14.678 1.00 37.38 303 THR A O 1
ATOM 2423 N N . ASP A 1 304 ? 32.480 13.720 15.381 1.00 44.66 304 ASP A N 1
ATOM 2424 C CA . ASP A 1 304 ? 33.781 14.189 14.929 1.00 44.66 304 ASP A CA 1
ATOM 2425 C C . ASP A 1 304 ? 34.953 13.230 15.167 1.00 44.66 304 ASP A C 1
ATOM 2427 O O . ASP A 1 304 ? 35.032 12.568 16.202 1.00 44.66 304 ASP A O 1
ATOM 2431 N N . ASP A 1 305 ? 35.940 13.304 14.272 1.00 34.50 305 ASP A N 1
ATOM 2432 C CA . ASP A 1 305 ? 37.339 13.147 14.670 1.00 34.50 305 ASP A CA 1
ATOM 2433 C C . ASP A 1 305 ? 38.185 14.254 14.016 1.00 34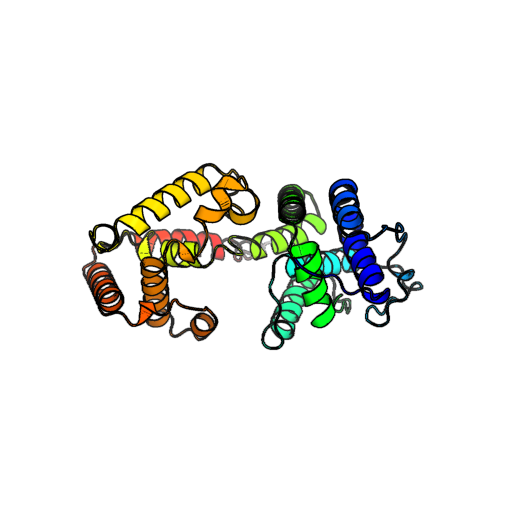.50 305 ASP A C 1
ATOM 2435 O O . ASP A 1 305 ? 38.811 14.082 12.970 1.00 34.50 305 ASP A O 1
ATOM 2439 N N . ASP A 1 306 ? 38.137 15.437 14.633 1.00 45.94 306 ASP A N 1
ATOM 2440 C CA . ASP A 1 306 ? 39.263 16.368 14.635 1.00 45.94 306 ASP A CA 1
ATOM 2441 C C . ASP A 1 306 ? 40.207 15.919 15.762 1.00 45.94 306 ASP A C 1
ATOM 2443 O O . ASP A 1 306 ? 40.010 16.289 16.922 1.00 45.94 306 ASP A O 1
ATOM 2447 N N . SER A 1 307 ? 41.260 15.163 15.440 1.00 48.34 307 SER A N 1
ATOM 2448 C CA . SER A 1 307 ? 42.521 15.272 16.182 1.00 48.34 307 SER A CA 1
ATOM 2449 C C . SER A 1 307 ? 43.749 14.712 15.447 1.00 48.34 307 SER A C 1
ATOM 2451 O O . SER A 1 307 ? 43.846 13.522 15.164 1.00 48.34 307 SER A O 1
ATOM 2453 N N . GLU A 1 308 ? 44.704 15.640 15.281 1.00 42.41 308 GLU A N 1
ATOM 2454 C CA . GLU A 1 308 ? 46.137 15.552 14.915 1.00 42.41 308 GLU A CA 1
ATOM 2455 C C . GLU A 1 308 ? 46.554 15.551 13.433 1.00 42.41 308 GLU A C 1
ATOM 2457 O O . GLU A 1 308 ? 46.480 14.519 12.733 1.00 42.41 308 GLU A O 1
#

Nearest PDB structures (foldseek):
  7oi3-assembly1_E  TM=6.935E-01  e=9.838E-05  Morbillivirus sp.
  7nt6-assembly1_N  TM=5.982E-01  e=6.788E-05  Henipavirus nipahense
  7ev8-assembly1_A  TM=6.227E-01  e=1.613E-04  Human parainfluenza 3 virus (strain NIH 47885)
  5e4v-assembly1_A-2  TM=5.930E-01  e=1.113E-04  Measles virus strain Edmonston-B
  4xjn-assembly1_C  TM=5.962E-01  e=3.389E-04  Mammalian orthorubulavirus 5

Solvent-accessible surface area (backbone atoms only — not comparable to full-atom values): 17940 Å² total; per-residue (Å²): 133,85,78,74,72,92,50,65,66,61,50,52,53,49,41,48,56,53,43,44,50,28,70,79,36,60,83,45,45,66,59,51,53,51,55,33,50,79,69,73,40,80,74,71,85,66,90,47,81,53,73,54,87,47,92,80,47,91,58,65,70,89,52,82,78,50,68,63,54,54,52,43,37,41,51,52,49,55,51,30,35,76,42,92,66,46,90,92,49,35,65,70,50,48,55,54,50,51,56,52,42,33,58,47,60,72,50,85,71,93,72,72,77,74,51,53,73,68,52,37,44,48,42,21,63,57,57,38,64,33,63,68,54,50,30,52,52,50,52,51,36,63,61,34,43,79,47,82,61,55,64,11,50,42,25,45,53,52,46,67,70,47,50,43,54,90,31,59,51,56,50,41,28,39,67,61,38,55,68,50,63,42,72,60,75,73,38,78,94,48,40,68,39,48,50,49,48,49,53,33,49,53,57,31,70,74,39,98,54,48,49,44,29,77,53,69,42,58,77,92,56,44,69,54,62,39,57,84,61,32,52,63,58,33,29,30,22,51,53,51,49,45,73,73,61,75,48,70,74,62,74,76,53,91,69,53,84,66,49,79,36,68,66,36,53,50,47,44,50,52,41,53,50,46,55,71,67,59,79,40,73,55,48,71,58,51,51,42,55,56,45,50,64,59,44,62,75,73,58,87,85,81,79,87,84,91,80,136

Organism: Cuscuta europaea (NCBI:txid41803)

pLDDT: mean 81.48, std 19.71, range [27.88, 98.31]

Radius of gyration: 22.42 Å; Cα contacts (8 Å, |Δi|>4): 294; chains: 1; bounding box: 70×34×64 Å

Secondary structure (DSSP, 8-state):
-----S-HHHHHHHHHHHHHHHHH-GGGHHHHHHHHHHTT------SSGGG---TTS---TTS---HHHHHHHHHHHHHHHHSPP-TTTHHHHHHHHHHHHHHHTT--S----S--HHHHHHHHHHTTT-HHHHHHHHHHHHHHTTSSSHHHHHHHHHHHHHTTTT-HHHHHHIIIIITTT-GGGG-GGGHHHHHHHHHHHHHHHTSSSGGGHHHHS-GGGGGGG-GGG-HHHHHHHHHHHHHHH--GGGGGS---GGGGSHHHHHHHHHHHHHHHTT--TTHHHHHHHHHHHHHHHHHSS-------

Mean predicted aligned error: 10.04 Å

Foldseek 3Di:
DDPDPPDPLLLLLLLLLLLLLCVLPVVCVVVSCVLCVVVVRHRPNPVDSVVRPRPQADDDPVDPCDVLLSLLQNLLLLLLLQDDDDPVPHPVPSVVSSVVLCVLQVDPDPRDHRGDRVSSNSSNVRQSVDLSSNLVSLVVLVVQCPDDDSSNSSSVSSNVSQFCRVLVLLVLLCLQDVLQVAPLCVPPVCVQLNVLNVVLVVQLVVDPRSRNCCSNGDPVNNCSSDNVSRLLSSLLSLVLCCVPPVDPVSVVDDRDPCNPPPVSVVSNVSRVVSVVVCVRPSSVVVCCVVVVVVVVVPPPDDDDDPDD

Sequence (308 aa):
MAYLSQDEDERDFMSYAASMLQIIFPDLKKVITKFLSEKGIDIKPVKIPSESHHPSVEFDPDKDMRWTAVLVQGACLILVVFKTASEENYMPYMATRLKALKSKVGTQEDIESPFDLRGAQMVRTCLGASSDLKRAIINQVINSINSDGMMADVMAYVFSMLEYNEMNSFMFIYETILITKSSILKRPEIQHEVELLTDAMVKIGECDHPQFARYLLHSAYQTYLERSKFPILFAVACKLKELAHKVESIKQFVVPDIASSSLVTDLVKEHQEFLKSGKSNILKRHISFLTDHLEDAFEEDSTDDDSE